Protein AF-A0A183AIK8-F1 (afdb_monomer_lite)

Structure (mmCIF, N/CA/C/O backbone):
data_AF-A0A183AIK8-F1
#
_entry.id   AF-A0A183AIK8-F1
#
loop_
_atom_site.group_PDB
_atom_site.id
_atom_site.type_symbol
_atom_site.label_atom_id
_atom_site.label_alt_id
_atom_site.label_comp_id
_atom_site.label_asym_id
_atom_site.label_entity_id
_atom_site.label_seq_id
_atom_site.pdbx_PDB_ins_code
_atom_site.Cartn_x
_atom_site.Cartn_y
_atom_site.Cartn_z
_atom_site.occupancy
_atom_site.B_iso_or_equiv
_atom_site.auth_seq_id
_atom_site.auth_comp_id
_atom_site.auth_asym_id
_atom_site.auth_atom_id
_atom_site.pdbx_PDB_model_num
ATOM 1 N N . MET A 1 1 ? 23.737 12.945 -75.887 1.00 37.69 1 MET A N 1
ATOM 2 C CA . MET A 1 1 ? 24.538 12.916 -77.131 1.00 37.69 1 MET A CA 1
ATOM 3 C C . MET A 1 1 ? 25.187 11.544 -77.276 1.00 37.69 1 MET A C 1
ATOM 5 O O . MET A 1 1 ? 26.367 11.381 -77.009 1.00 37.69 1 MET A O 1
ATOM 9 N N . TYR A 1 2 ? 24.390 10.547 -77.657 1.00 30.31 2 TYR A N 1
ATOM 10 C CA . TYR A 1 2 ? 24.887 9.368 -78.362 1.00 30.31 2 TYR A CA 1
ATOM 11 C C . TYR A 1 2 ? 24.824 9.758 -79.838 1.00 30.31 2 TYR A C 1
ATOM 13 O O . TYR A 1 2 ? 23.757 10.153 -80.309 1.00 30.31 2 TYR A O 1
ATOM 21 N N . ARG A 1 3 ? 25.968 9.816 -80.523 1.00 37.94 3 ARG A N 1
ATOM 22 C CA . ARG A 1 3 ? 26.003 10.207 -81.935 1.00 37.94 3 ARG A CA 1
ATOM 23 C C . ARG A 1 3 ? 25.510 9.010 -82.750 1.00 37.94 3 ARG A C 1
ATOM 25 O O . ARG A 1 3 ? 26.155 7.969 -82.754 1.00 37.94 3 ARG A O 1
ATOM 32 N N . SER A 1 4 ? 24.332 9.192 -83.342 1.00 42.19 4 SER A N 1
ATOM 33 C CA . SER A 1 4 ? 23.691 8.331 -84.335 1.00 42.19 4 SER A CA 1
ATOM 34 C C . SER A 1 4 ? 24.705 7.918 -85.402 1.00 42.19 4 SER A C 1
ATOM 36 O O . SER A 1 4 ? 25.290 8.791 -86.040 1.00 42.19 4 SER A O 1
ATOM 38 N N . GLY A 1 5 ? 24.948 6.616 -85.545 1.00 41.81 5 GLY A N 1
ATOM 39 C CA . GLY A 1 5 ? 25.709 6.063 -86.660 1.00 41.81 5 GLY A CA 1
ATOM 40 C C . GLY A 1 5 ? 24.784 5.954 -87.863 1.00 41.81 5 GLY A C 1
ATOM 41 O O . GLY A 1 5 ? 23.797 5.227 -87.803 1.00 41.81 5 GLY A O 1
ATOM 42 N N . GLU A 1 6 ? 25.066 6.731 -88.902 1.00 46.91 6 GLU A N 1
ATOM 43 C CA . GLU A 1 6 ? 24.439 6.584 -90.212 1.00 46.91 6 GLU A CA 1
ATOM 44 C C . GLU A 1 6 ? 24.787 5.215 -90.806 1.00 46.91 6 GLU A C 1
ATOM 46 O O . GLU A 1 6 ? 25.942 4.784 -90.790 1.00 46.91 6 GLU A O 1
ATOM 51 N N . GLU A 1 7 ? 23.758 4.544 -91.320 1.00 53.09 7 GLU A N 1
ATOM 52 C CA . GLU A 1 7 ? 23.855 3.370 -92.177 1.00 53.09 7 GLU A CA 1
ATOM 53 C C . GLU A 1 7 ? 24.651 3.713 -93.441 1.00 53.09 7 GLU A C 1
ATOM 55 O O . GLU A 1 7 ? 24.239 4.553 -94.241 1.00 53.09 7 GLU A O 1
ATOM 60 N N . ILE A 1 8 ? 25.763 3.015 -93.664 1.00 46.19 8 ILE A N 1
ATOM 61 C CA . ILE A 1 8 ? 26.367 2.893 -94.991 1.00 46.19 8 ILE A CA 1
ATOM 62 C C . ILE A 1 8 ? 26.521 1.400 -95.265 1.00 46.19 8 ILE A C 1
ATOM 64 O O . ILE A 1 8 ? 27.546 0.796 -94.970 1.00 46.19 8 ILE A O 1
ATOM 68 N N . ILE A 1 9 ? 25.461 0.798 -95.806 1.00 49.91 9 ILE A N 1
ATOM 69 C CA . ILE A 1 9 ? 25.536 -0.501 -96.475 1.00 49.91 9 ILE A CA 1
ATOM 70 C C . ILE A 1 9 ? 25.851 -0.194 -97.939 1.00 49.91 9 ILE A C 1
ATOM 72 O O . ILE A 1 9 ? 24.973 0.214 -98.701 1.00 49.91 9 ILE A O 1
ATOM 76 N N . LYS A 1 10 ? 27.118 -0.349 -98.320 1.00 46.44 10 LYS A N 1
ATOM 77 C CA . LYS A 1 10 ? 27.530 -0.470 -99.718 1.00 46.44 10 LYS A CA 1
ATOM 78 C C . LYS A 1 10 ? 28.300 -1.771 -99.871 1.00 46.44 10 LYS A C 1
ATOM 80 O O . LYS A 1 10 ? 29.264 -1.998 -99.156 1.00 46.44 10 LYS A O 1
ATOM 85 N N . ASP A 1 11 ? 27.810 -2.573 -100.806 1.00 49.34 11 ASP A N 1
ATOM 86 C CA . ASP A 1 11 ? 28.507 -3.659 -101.482 1.00 49.34 11 ASP A CA 1
ATOM 87 C C . ASP A 1 11 ? 29.058 -4.777 -100.592 1.00 49.34 11 ASP A C 1
ATOM 89 O O . ASP A 1 11 ? 30.226 -4.775 -100.247 1.00 49.34 11 ASP A O 1
ATOM 93 N N . GLY A 1 12 ? 28.212 -5.779 -100.313 1.00 49.94 12 GLY A N 1
ATOM 94 C CA . GLY A 1 12 ? 28.566 -7.212 -100.317 1.00 49.94 12 GLY A CA 1
ATOM 95 C C . GLY A 1 12 ? 29.615 -7.762 -99.341 1.00 49.94 12 GLY A C 1
ATOM 96 O O . GLY A 1 12 ? 29.668 -8.979 -99.179 1.00 49.94 12 GLY A O 1
ATOM 97 N N . ASP A 1 13 ? 30.383 -6.922 -98.663 1.00 41.88 13 ASP A N 1
ATOM 98 C CA . ASP A 1 13 ? 31.380 -7.292 -97.677 1.00 41.88 13 ASP A CA 1
ATOM 99 C C . ASP A 1 13 ? 30.855 -6.921 -96.294 1.00 41.88 13 ASP A C 1
ATOM 101 O O . ASP A 1 13 ? 30.530 -5.770 -95.995 1.00 41.88 13 ASP A O 1
ATOM 105 N N . TRP A 1 14 ? 30.766 -7.917 -95.415 1.00 47.19 14 TRP A N 1
ATOM 106 C CA . TRP A 1 14 ? 30.588 -7.674 -93.990 1.00 47.19 14 TRP A CA 1
ATOM 107 C C . TRP A 1 14 ? 31.899 -7.107 -93.443 1.00 47.19 14 TRP A C 1
ATOM 109 O O . TRP A 1 14 ? 32.654 -7.808 -92.767 1.00 47.19 14 TRP A O 1
ATOM 119 N N . GLU A 1 15 ? 32.193 -5.837 -93.723 1.00 48.34 15 GLU A N 1
ATOM 120 C CA . GLU A 1 15 ? 33.154 -5.114 -92.909 1.00 48.34 15 GLU A CA 1
ATOM 121 C C . GLU A 1 15 ? 32.528 -4.985 -91.525 1.00 48.34 15 GLU A C 1
ATOM 123 O O . GLU A 1 15 ? 31.671 -4.143 -91.255 1.00 48.34 15 GLU A O 1
ATOM 128 N N . PHE A 1 16 ? 32.937 -5.883 -90.629 1.00 48.34 16 PHE A N 1
ATOM 129 C CA . PHE A 1 16 ? 32.817 -5.663 -89.202 1.00 48.34 16 PHE A CA 1
ATOM 130 C C . PHE A 1 16 ? 33.524 -4.322 -88.977 1.00 48.34 16 PHE A C 1
ATOM 132 O O . PHE A 1 16 ? 34.751 -4.284 -88.884 1.00 48.34 16 PHE A O 1
ATOM 139 N N . THR A 1 17 ? 32.788 -3.203 -88.919 1.00 52.12 17 THR A N 1
ATOM 140 C CA . THR A 1 17 ? 33.285 -1.950 -88.339 1.00 52.12 17 THR A CA 1
ATOM 141 C C . THR A 1 17 ? 33.440 -2.211 -86.857 1.00 52.12 17 THR A C 1
ATOM 143 O O . THR A 1 17 ? 32.674 -1.787 -85.994 1.00 52.12 17 THR A O 1
ATOM 146 N N . SER A 1 18 ? 34.455 -3.009 -86.583 1.00 55.97 18 SER A N 1
ATOM 147 C CA . SER A 1 18 ? 34.984 -3.339 -85.304 1.00 55.97 18 SER A CA 1
ATOM 148 C C . SER A 1 18 ? 35.797 -2.117 -84.925 1.00 55.97 18 SER A C 1
ATOM 150 O O . SER A 1 18 ? 37.027 -2.112 -84.957 1.00 55.97 18 SER A O 1
ATOM 152 N N . ALA A 1 19 ? 35.104 -1.026 -84.603 1.00 60.91 19 ALA A N 1
ATOM 153 C CA . ALA A 1 19 ? 35.701 0.047 -83.833 1.00 60.91 19 ALA A CA 1
ATOM 154 C C . ALA A 1 19 ? 35.917 -0.501 -82.415 1.00 60.91 19 ALA A C 1
ATOM 156 O O . ALA A 1 19 ? 35.287 -0.074 -81.448 1.00 60.91 19 ALA A O 1
ATOM 157 N N . TYR A 1 20 ? 36.759 -1.535 -82.307 1.00 61.16 20 TYR A N 1
ATOM 158 C CA . TYR A 1 20 ? 37.280 -1.991 -81.045 1.00 61.16 20 TYR A CA 1
ATOM 159 C C . TYR A 1 20 ? 38.041 -0.795 -80.485 1.00 61.16 20 TYR A C 1
ATOM 161 O O . TYR A 1 20 ? 38.909 -0.249 -81.175 1.00 61.16 20 TYR A O 1
ATOM 169 N N . PRO A 1 21 ? 37.683 -0.332 -79.281 1.00 67.25 21 PRO A N 1
ATOM 170 C CA . PRO A 1 21 ? 38.366 0.793 -78.674 1.00 67.25 21 PRO A CA 1
ATOM 171 C C . PRO A 1 21 ? 39.862 0.487 -78.632 1.00 67.25 21 PRO A C 1
ATOM 173 O O . PRO A 1 21 ? 40.268 -0.620 -78.263 1.00 67.25 21 PRO A O 1
ATOM 176 N N . SER A 1 22 ? 40.672 1.467 -79.033 1.00 79.50 22 SER A N 1
ATOM 177 C CA . SER A 1 22 ? 42.126 1.349 -79.001 1.00 79.50 22 SER A CA 1
ATOM 178 C C . SER A 1 22 ? 42.571 0.908 -77.605 1.00 79.50 22 SER A C 1
ATOM 180 O O . SER A 1 22 ? 41.961 1.273 -76.593 1.00 79.50 22 SER A O 1
ATOM 182 N N . ALA A 1 23 ? 43.656 0.138 -77.521 1.00 81.50 23 ALA A N 1
ATOM 183 C CA . ALA A 1 23 ? 44.207 -0.315 -76.244 1.00 81.50 23 ALA A CA 1
ATOM 184 C C . ALA A 1 23 ? 44.453 0.854 -75.265 1.00 81.50 23 ALA A C 1
ATOM 186 O O . ALA A 1 23 ? 44.393 0.682 -74.045 1.00 81.50 23 ALA A O 1
ATOM 187 N N . GLU A 1 24 ? 44.686 2.060 -75.786 1.00 84.62 24 GLU A N 1
ATOM 188 C CA . GLU A 1 24 ? 44.820 3.288 -75.003 1.00 84.62 24 GLU A CA 1
ATOM 189 C C . GLU A 1 24 ? 43.501 3.775 -74.393 1.00 84.62 24 GLU A C 1
ATOM 191 O O . GLU A 1 24 ? 43.477 4.200 -73.235 1.00 84.62 24 GLU A O 1
ATOM 196 N N . ASP A 1 25 ? 42.394 3.675 -75.126 1.00 83.88 25 ASP A N 1
ATOM 197 C CA . ASP A 1 25 ? 41.070 4.076 -74.649 1.00 83.88 25 ASP A CA 1
ATOM 198 C C . ASP A 1 25 ? 40.562 3.112 -73.581 1.00 83.88 25 ASP A C 1
ATOM 200 O O . ASP A 1 25 ? 40.045 3.544 -72.548 1.00 83.88 25 ASP A O 1
ATOM 204 N N . LEU A 1 26 ? 40.818 1.813 -73.757 1.00 82.62 26 LEU A N 1
ATOM 205 C CA . LEU A 1 26 ? 40.557 0.797 -72.736 1.00 82.62 26 LEU A CA 1
ATOM 206 C C . LEU A 1 26 ? 41.382 1.039 -71.466 1.00 82.62 26 LEU A C 1
ATOM 208 O O . LEU A 1 26 ? 40.861 0.927 -70.351 1.00 82.62 26 LEU A O 1
ATOM 212 N N . LYS A 1 27 ? 42.650 1.448 -71.605 1.00 88.75 27 LYS A N 1
ATOM 213 C CA . LYS A 1 27 ? 43.482 1.846 -70.461 1.00 88.75 27 LYS A CA 1
ATOM 214 C C . LYS A 1 27 ? 42.905 3.068 -69.749 1.00 88.75 27 LYS A C 1
ATOM 216 O O . LYS A 1 27 ? 42.751 3.017 -68.529 1.00 88.75 27 LYS A O 1
ATOM 221 N N . LYS A 1 28 ? 42.517 4.123 -70.472 1.00 87.19 28 LYS A N 1
ATOM 222 C CA . LYS A 1 28 ? 41.894 5.328 -69.888 1.00 87.19 28 LYS A CA 1
ATOM 223 C C . LYS A 1 28 ? 40.585 5.005 -69.167 1.00 87.19 28 LYS A C 1
ATOM 225 O O . LYS A 1 28 ? 40.369 5.485 -68.055 1.00 87.19 28 LYS A O 1
ATOM 230 N N . LEU A 1 29 ? 39.744 4.153 -69.754 1.00 85.19 29 LEU A N 1
ATOM 231 C CA . LEU A 1 29 ? 38.508 3.681 -69.129 1.00 85.19 29 LEU A CA 1
ATOM 232 C C . LEU A 1 29 ? 38.786 2.885 -67.854 1.00 85.19 29 LEU A C 1
ATOM 234 O O . LEU A 1 29 ? 38.193 3.178 -66.819 1.00 85.19 29 LEU A O 1
ATOM 238 N N . SER A 1 30 ? 39.727 1.939 -67.885 1.00 85.75 30 SER A N 1
ATOM 239 C CA . SER A 1 30 ? 40.079 1.156 -66.694 1.00 85.75 30 SER A CA 1
ATOM 240 C C . SER A 1 30 ? 40.648 2.025 -65.565 1.00 85.75 30 SER A C 1
ATOM 242 O O . SER A 1 30 ? 40.332 1.799 -64.397 1.00 85.75 30 SER A O 1
ATOM 244 N N . LEU A 1 31 ? 41.430 3.059 -65.901 1.00 89.62 31 LEU A N 1
ATOM 245 C CA . LEU A 1 31 ? 41.942 4.040 -64.945 1.00 89.62 31 LEU A CA 1
ATOM 246 C C . LEU A 1 31 ? 40.817 4.889 -64.351 1.00 89.62 31 LEU A C 1
ATOM 248 O O . LEU A 1 31 ? 40.773 5.072 -63.137 1.00 89.62 31 LEU A O 1
ATOM 252 N N . LYS A 1 32 ? 39.876 5.352 -65.178 1.00 90.19 32 LYS A N 1
ATOM 253 C CA . LYS A 1 32 ? 38.727 6.140 -64.723 1.00 90.19 32 LYS A CA 1
ATOM 254 C C . LYS A 1 32 ? 37.811 5.329 -63.811 1.00 90.19 32 LYS A C 1
ATOM 256 O O . LYS A 1 32 ? 37.434 5.817 -62.754 1.00 90.19 32 LYS A O 1
ATOM 261 N N . VAL A 1 33 ? 37.522 4.077 -64.169 1.00 92.44 33 VAL A N 1
ATOM 262 C CA . VAL A 1 33 ? 36.747 3.149 -63.327 1.00 92.44 33 VAL A CA 1
ATOM 263 C C . VAL A 1 33 ? 37.467 2.879 -62.005 1.00 92.44 33 VAL A C 1
ATOM 265 O O . VAL A 1 33 ? 36.829 2.813 -60.958 1.00 92.44 33 VAL A O 1
ATOM 268 N N . ARG A 1 34 ? 38.800 2.747 -62.023 1.00 92.06 34 ARG A N 1
ATOM 269 C CA . ARG A 1 34 ? 39.598 2.566 -60.805 1.00 92.06 34 ARG A CA 1
ATOM 270 C C . ARG A 1 34 ? 39.528 3.795 -59.894 1.00 92.06 34 ARG A C 1
ATOM 272 O O . ARG A 1 34 ? 39.314 3.629 -58.699 1.00 92.06 34 ARG A O 1
ATOM 279 N N . ASP A 1 35 ? 39.671 4.999 -60.443 1.00 93.38 35 ASP A N 1
ATOM 280 C CA . ASP A 1 35 ? 39.578 6.256 -59.687 1.00 93.38 35 ASP A CA 1
ATOM 281 C C . ASP A 1 35 ? 38.180 6.459 -59.079 1.00 93.38 35 ASP A C 1
ATOM 283 O O . ASP A 1 35 ? 38.041 6.820 -57.911 1.00 93.38 35 ASP A O 1
ATOM 287 N N . GLU A 1 36 ? 37.133 6.139 -59.840 1.00 94.06 36 GLU A N 1
ATOM 288 C CA . GLU A 1 36 ? 35.739 6.235 -59.397 1.00 94.06 36 GLU A CA 1
ATOM 289 C C . GLU A 1 36 ? 35.438 5.225 -58.279 1.00 94.06 36 GLU A C 1
ATOM 291 O O . GLU A 1 36 ? 34.925 5.604 -57.225 1.00 94.06 36 GLU A O 1
ATOM 296 N N . LYS A 1 37 ? 35.913 3.977 -58.408 1.00 91.44 37 LYS A N 1
ATOM 297 C CA . LYS A 1 37 ? 35.850 2.985 -57.322 1.00 91.44 37 LYS A CA 1
ATOM 298 C C . LYS A 1 37 ? 36.577 3.445 -56.060 1.00 91.44 37 LYS A C 1
ATOM 300 O O . LYS A 1 37 ? 36.043 3.280 -54.966 1.00 91.44 37 LYS A O 1
ATOM 305 N N . VAL A 1 38 ? 37.769 4.032 -56.186 1.00 92.31 38 VAL A N 1
ATOM 306 C CA . VAL A 1 38 ? 38.533 4.539 -55.032 1.00 92.31 38 VAL A CA 1
ATOM 307 C C . VAL A 1 38 ? 37.800 5.702 -54.358 1.00 92.31 38 VAL A C 1
ATOM 309 O O . VAL A 1 38 ? 37.756 5.765 -53.129 1.00 92.31 38 VAL A O 1
ATOM 312 N N . LYS A 1 39 ? 37.172 6.597 -55.129 1.00 92.06 39 LYS A N 1
ATOM 313 C CA . LYS A 1 39 ? 36.335 7.680 -54.592 1.00 92.06 39 LYS A CA 1
ATOM 314 C C . LYS A 1 39 ? 35.136 7.136 -53.824 1.00 92.06 39 LYS A C 1
ATOM 316 O O . LYS A 1 39 ? 34.930 7.535 -52.681 1.00 92.06 39 LYS A O 1
ATOM 321 N N . VAL A 1 40 ? 34.402 6.185 -54.399 1.00 90.00 40 VAL A N 1
ATOM 322 C CA . VAL A 1 40 ? 33.250 5.551 -53.739 1.00 90.00 40 VAL A CA 1
ATOM 323 C C . VAL A 1 40 ? 33.677 4.831 -52.459 1.00 90.00 40 VAL A C 1
ATOM 325 O O . VAL A 1 40 ? 33.030 4.995 -51.430 1.00 90.00 40 VAL A O 1
ATOM 328 N N . GLN A 1 41 ? 34.799 4.107 -52.470 1.00 91.00 41 GLN A N 1
ATOM 329 C CA . GLN A 1 41 ? 35.328 3.448 -51.271 1.00 91.00 41 GLN A CA 1
ATOM 330 C C . GLN A 1 41 ? 35.720 4.444 -50.172 1.00 91.00 41 GLN A C 1
ATOM 332 O O . GLN A 1 41 ? 35.418 4.210 -49.004 1.00 91.00 41 GLN A O 1
ATOM 337 N N . ARG A 1 42 ? 36.347 5.574 -50.526 1.00 91.38 42 ARG A N 1
ATOM 338 C CA . ARG A 1 42 ? 36.682 6.636 -49.562 1.00 91.38 42 ARG A CA 1
ATOM 339 C C . ARG A 1 42 ? 35.431 7.283 -48.974 1.00 91.38 42 ARG A C 1
ATOM 341 O O . ARG A 1 42 ? 35.378 7.504 -47.770 1.00 91.38 42 ARG A O 1
ATOM 348 N N . LEU A 1 43 ? 34.416 7.544 -49.797 1.00 89.19 43 LEU A N 1
ATOM 349 C CA . LEU A 1 43 ? 33.137 8.085 -49.335 1.00 89.19 43 LEU A CA 1
ATOM 350 C C . LEU A 1 43 ? 32.405 7.093 -48.427 1.00 89.19 43 LEU A C 1
ATOM 352 O O . LEU A 1 43 ? 31.941 7.483 -47.360 1.00 89.19 43 LEU A O 1
ATOM 356 N N . ALA A 1 44 ? 32.364 5.812 -48.796 1.00 88.25 44 ALA A N 1
ATOM 357 C CA . ALA A 1 44 ? 31.793 4.762 -47.960 1.00 88.25 44 ALA A CA 1
ATOM 358 C C . ALA A 1 44 ? 32.527 4.657 -46.616 1.00 88.25 44 ALA A C 1
ATOM 360 O O . ALA A 1 44 ? 31.877 4.597 -45.578 1.00 88.25 44 ALA A O 1
ATOM 361 N N . ALA A 1 45 ? 33.862 4.722 -46.614 1.00 87.25 45 ALA A N 1
ATOM 362 C CA . ALA A 1 45 ? 34.650 4.729 -45.386 1.00 87.25 45 ALA A CA 1
ATOM 363 C C . ALA A 1 45 ? 34.326 5.945 -44.505 1.00 87.25 45 ALA A C 1
ATOM 365 O O . ALA A 1 45 ? 34.113 5.768 -43.314 1.00 87.25 45 ALA A O 1
ATOM 366 N N . ILE A 1 46 ? 34.210 7.151 -45.071 1.00 87.62 46 ILE A N 1
ATOM 367 C CA . ILE A 1 46 ? 33.843 8.368 -44.320 1.00 87.62 46 ILE A CA 1
ATOM 368 C C . ILE A 1 46 ? 32.421 8.268 -43.752 1.00 87.62 46 ILE A C 1
ATOM 370 O O . ILE A 1 46 ? 32.172 8.637 -42.605 1.00 87.62 46 ILE A O 1
ATOM 374 N N . VAL A 1 47 ? 31.465 7.757 -44.530 1.00 86.50 47 VAL A N 1
ATOM 375 C CA . VAL A 1 47 ? 30.087 7.563 -44.057 1.00 86.50 47 VAL A CA 1
ATOM 376 C C . VAL A 1 47 ? 30.052 6.526 -42.937 1.00 86.50 47 VAL A C 1
ATOM 378 O O . VAL A 1 47 ? 29.407 6.761 -41.919 1.00 86.50 47 VAL A O 1
ATOM 381 N N . VAL A 1 48 ? 30.784 5.419 -43.069 1.00 90.31 48 VAL A N 1
ATOM 382 C CA . VAL A 1 48 ? 30.894 4.394 -42.022 1.00 90.31 48 VAL A CA 1
ATOM 383 C C . VAL A 1 48 ? 31.561 4.964 -40.771 1.00 90.31 48 VAL A C 1
ATOM 385 O O . VAL A 1 48 ? 31.020 4.804 -39.682 1.00 90.31 48 VAL A O 1
ATOM 388 N N . THR A 1 49 ? 32.673 5.690 -40.895 1.00 85.69 49 THR A N 1
ATOM 389 C CA . THR A 1 49 ? 33.400 6.238 -39.738 1.00 85.69 49 THR A CA 1
ATOM 390 C C . THR A 1 49 ? 32.619 7.319 -39.003 1.00 85.69 49 THR A C 1
ATOM 392 O O . THR A 1 49 ? 32.869 7.532 -37.824 1.00 85.69 49 THR A O 1
ATOM 395 N N . THR A 1 50 ? 31.669 7.989 -39.659 1.00 84.88 50 THR A N 1
ATOM 396 C CA . THR A 1 50 ? 30.868 9.060 -39.045 1.00 84.88 50 THR A CA 1
ATOM 397 C C . THR A 1 50 ? 29.507 8.577 -38.545 1.00 84.88 50 THR A C 1
ATOM 399 O O . THR A 1 50 ? 29.101 8.927 -37.438 1.00 84.88 50 THR A O 1
ATOM 402 N N . LYS A 1 51 ? 28.791 7.745 -39.312 1.00 83.31 51 LYS A N 1
ATOM 403 C CA . LYS A 1 51 ? 27.452 7.251 -38.946 1.00 83.31 51 LYS A CA 1
ATOM 404 C C . LYS A 1 51 ? 27.495 6.122 -37.923 1.00 83.31 51 LYS A C 1
ATOM 406 O O . LYS A 1 51 ? 26.627 6.082 -37.055 1.00 83.31 51 LYS A O 1
ATOM 411 N N . LEU A 1 52 ? 28.484 5.229 -38.003 1.00 86.56 52 LEU A N 1
ATOM 412 C CA . LEU A 1 52 ? 28.595 4.088 -37.094 1.00 86.56 52 LEU A CA 1
ATOM 413 C C . LEU A 1 52 ? 28.792 4.511 -35.627 1.00 86.56 52 LEU A C 1
ATOM 415 O O . LEU A 1 52 ? 27.998 4.070 -34.796 1.00 86.56 52 LEU A O 1
ATOM 419 N N . PRO A 1 53 ? 29.754 5.386 -35.265 1.00 86.06 53 PRO A N 1
ATOM 420 C CA . PRO A 1 53 ? 29.900 5.804 -33.872 1.00 86.06 53 PRO A CA 1
ATOM 421 C C . PRO A 1 53 ? 28.711 6.635 -33.399 1.00 86.06 53 PRO A C 1
ATOM 423 O O . PRO A 1 53 ? 28.322 6.509 -32.247 1.00 86.06 53 PRO A O 1
ATOM 426 N N . LEU A 1 54 ? 28.090 7.432 -34.274 1.00 86.81 54 LEU A N 1
ATOM 427 C CA . LEU A 1 54 ? 26.904 8.207 -33.917 1.00 86.81 54 LEU A CA 1
ATOM 428 C C . LEU A 1 54 ? 25.712 7.298 -33.577 1.00 86.81 54 LEU A C 1
ATOM 430 O O . LEU A 1 54 ? 25.020 7.538 -32.591 1.00 86.81 54 LEU A O 1
ATOM 434 N N . ALA A 1 55 ? 25.494 6.236 -34.359 1.00 85.94 55 ALA A N 1
ATOM 435 C CA . ALA A 1 55 ? 24.443 5.256 -34.097 1.00 85.94 55 ALA A CA 1
ATOM 436 C C . ALA A 1 55 ? 24.712 4.465 -32.807 1.00 85.94 55 ALA A C 1
ATOM 438 O O . ALA A 1 55 ? 23.814 4.316 -31.982 1.00 85.94 55 ALA A O 1
ATOM 439 N N . LEU A 1 56 ? 25.956 4.020 -32.596 1.00 87.62 56 LEU A N 1
ATOM 440 C CA . LEU A 1 56 ? 26.361 3.332 -31.365 1.00 87.62 56 LEU A CA 1
ATOM 441 C C . LEU A 1 56 ? 26.243 4.240 -30.135 1.00 87.62 56 LEU A C 1
ATOM 443 O O . LEU A 1 56 ? 25.809 3.792 -29.075 1.00 87.62 56 LEU A O 1
ATOM 447 N N . PHE A 1 57 ? 26.582 5.520 -30.279 1.00 87.81 57 PHE A N 1
ATOM 448 C CA . PHE A 1 57 ? 26.451 6.515 -29.223 1.00 87.81 57 PHE A CA 1
ATOM 449 C C . PHE A 1 57 ? 24.987 6.769 -28.864 1.00 87.81 57 PHE A C 1
ATOM 451 O O . PHE A 1 57 ? 24.644 6.759 -27.685 1.00 87.81 57 PHE A O 1
ATOM 458 N N . HIS A 1 58 ? 24.108 6.924 -29.861 1.00 87.50 58 HIS A N 1
ATOM 459 C CA . HIS A 1 58 ? 22.676 7.095 -29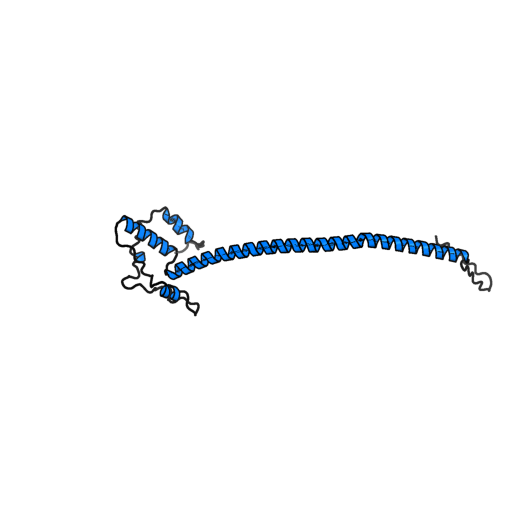.615 1.00 87.50 58 HIS A CA 1
ATOM 460 C C . HIS A 1 58 ? 22.078 5.864 -28.930 1.00 87.50 58 HIS A C 1
ATOM 462 O O . HIS A 1 58 ? 21.398 6.005 -27.921 1.00 87.50 58 HIS A O 1
ATOM 468 N N . HIS A 1 59 ? 22.409 4.666 -29.421 1.00 86.62 59 HIS A N 1
ATOM 469 C CA . HIS A 1 59 ? 22.010 3.405 -28.803 1.00 86.62 59 HIS A CA 1
ATOM 470 C C . HIS A 1 59 ? 22.448 3.369 -27.331 1.00 86.62 59 HIS A C 1
ATOM 472 O O . HIS A 1 59 ? 21.608 3.215 -26.453 1.00 86.62 59 HIS A O 1
ATOM 478 N N . SER A 1 60 ? 23.729 3.629 -27.045 1.00 89.81 60 SER A N 1
ATOM 479 C CA . SER A 1 60 ? 24.275 3.670 -25.679 1.00 89.81 60 SER A CA 1
ATOM 480 C C . SER A 1 60 ? 23.548 4.673 -24.767 1.00 89.81 60 SER A C 1
ATOM 482 O O . SER A 1 60 ? 23.159 4.326 -23.651 1.00 89.81 60 SER A O 1
ATOM 484 N N . ILE A 1 61 ? 23.278 5.889 -25.257 1.00 89.44 61 ILE A N 1
ATOM 485 C CA . ILE A 1 61 ? 22.511 6.903 -24.516 1.00 89.44 61 ILE A CA 1
ATOM 486 C C . ILE A 1 61 ? 21.076 6.438 -24.239 1.00 89.44 61 ILE A C 1
ATOM 488 O O . ILE A 1 61 ? 20.566 6.667 -23.140 1.00 89.44 61 ILE A O 1
ATOM 492 N N . SER A 1 62 ? 20.418 5.778 -25.193 1.00 89.38 62 SER A N 1
ATOM 493 C CA . SER A 1 62 ? 19.058 5.262 -25.006 1.00 89.38 62 SER A CA 1
ATOM 494 C C . SER A 1 62 ? 18.989 4.200 -23.904 1.00 89.38 62 SER A C 1
ATOM 496 O O . SER A 1 62 ? 18.089 4.265 -23.068 1.00 89.38 62 SER A O 1
ATOM 498 N N . TYR A 1 63 ? 19.948 3.268 -23.823 1.00 90.75 63 TYR A N 1
ATOM 499 C CA . TYR A 1 63 ? 19.989 2.305 -22.708 1.00 90.75 63 TYR A CA 1
ATOM 500 C C . TYR A 1 63 ? 20.269 2.985 -21.377 1.00 90.75 63 TYR A C 1
ATOM 502 O O . TYR A 1 63 ? 19.618 2.675 -20.381 1.00 90.75 63 TYR A O 1
ATOM 510 N N . PHE A 1 64 ? 21.216 3.922 -21.355 1.00 92.69 64 PHE A N 1
ATOM 511 C CA . PHE A 1 64 ? 21.564 4.650 -20.141 1.00 92.69 64 PHE A CA 1
ATOM 512 C C . PHE A 1 64 ? 20.365 5.425 -19.577 1.00 92.69 64 PHE A C 1
ATOM 514 O O . PHE A 1 64 ? 20.023 5.276 -18.407 1.00 92.69 64 PHE A O 1
ATOM 521 N N . THR A 1 65 ? 19.681 6.200 -20.421 1.00 92.50 65 THR A N 1
ATOM 522 C CA . THR A 1 65 ? 18.488 6.965 -20.024 1.00 92.50 65 THR A CA 1
ATOM 523 C C . THR A 1 65 ? 17.344 6.060 -19.575 1.00 92.50 65 THR A C 1
ATOM 525 O O . THR A 1 65 ? 16.753 6.328 -18.533 1.00 92.50 65 THR A O 1
ATOM 528 N N . SER A 1 66 ? 17.087 4.960 -20.288 1.00 92.31 66 SER A N 1
ATOM 529 C CA . SER A 1 66 ? 16.063 3.979 -19.895 1.00 92.31 66 SER A CA 1
ATOM 530 C C . SER A 1 66 ? 16.376 3.358 -18.531 1.00 92.31 66 SER A C 1
ATOM 532 O O . SER A 1 66 ? 15.519 3.331 -17.658 1.00 92.31 66 SER A O 1
ATOM 534 N N . THR A 1 67 ? 17.635 2.974 -18.297 1.00 94.38 67 THR A N 1
ATOM 535 C CA . THR A 1 67 ? 18.076 2.378 -17.023 1.00 94.38 67 THR A CA 1
ATOM 536 C C . THR A 1 67 ? 17.915 3.354 -15.857 1.00 94.38 67 THR A C 1
ATOM 538 O O . THR A 1 67 ? 17.512 2.960 -14.765 1.00 94.38 67 THR A O 1
ATOM 541 N N . LEU A 1 68 ? 18.212 4.640 -16.074 1.00 95.81 68 LEU A N 1
ATOM 542 C CA . LEU A 1 68 ? 17.990 5.673 -15.063 1.00 95.81 68 LEU A CA 1
ATOM 543 C C . LEU A 1 68 ? 16.502 5.867 -14.771 1.00 95.81 68 LEU A C 1
ATOM 545 O O . LEU A 1 68 ? 16.128 5.944 -13.604 1.00 95.81 68 LEU A O 1
ATOM 549 N N . ILE A 1 69 ? 15.657 5.929 -15.803 1.00 95.94 69 ILE A N 1
ATOM 550 C CA . ILE A 1 69 ? 14.204 6.058 -15.633 1.00 95.94 69 ILE A CA 1
ATOM 551 C C . ILE A 1 69 ? 13.661 4.866 -14.844 1.00 95.94 69 ILE A C 1
ATOM 553 O O . ILE A 1 69 ? 12.950 5.079 -13.865 1.00 95.94 69 ILE A O 1
ATOM 557 N N . ASP A 1 70 ? 14.049 3.643 -15.205 1.00 95.69 70 ASP A N 1
ATOM 558 C CA . ASP A 1 70 ? 13.633 2.425 -14.507 1.00 95.69 70 ASP A CA 1
ATOM 559 C C . ASP A 1 70 ? 14.090 2.429 -13.043 1.00 95.69 70 ASP A C 1
ATOM 561 O O . ASP A 1 70 ? 13.316 2.078 -12.153 1.00 95.69 70 ASP A O 1
ATOM 565 N N . LEU A 1 71 ? 15.315 2.894 -12.767 1.00 96.88 71 LEU A N 1
ATOM 566 C CA . LEU A 1 71 ? 15.823 3.049 -11.403 1.00 96.88 71 LEU A CA 1
ATOM 567 C C . LEU A 1 71 ? 14.975 4.044 -10.597 1.00 96.88 71 LEU A C 1
ATOM 569 O O . LEU A 1 71 ? 14.568 3.735 -9.476 1.00 96.88 71 LEU A O 1
ATOM 573 N N . PHE A 1 72 ? 14.677 5.219 -11.158 1.00 97.25 72 PHE A N 1
ATOM 574 C CA . PHE A 1 72 ? 13.830 6.212 -10.494 1.00 97.25 72 PHE A CA 1
ATOM 575 C C . PHE A 1 72 ? 12.416 5.680 -10.256 1.00 97.25 72 PHE A C 1
ATOM 577 O O . PHE A 1 72 ? 11.873 5.851 -9.163 1.00 97.25 72 PHE A O 1
ATOM 584 N N . LEU A 1 73 ? 11.834 5.000 -11.246 1.00 96.75 73 LEU A N 1
ATOM 585 C CA . LEU A 1 73 ? 10.502 4.416 -11.140 1.00 96.75 73 LEU A CA 1
ATOM 586 C C . LEU A 1 73 ? 10.463 3.316 -10.076 1.00 96.75 73 LEU A C 1
ATOM 588 O O . LEU A 1 73 ? 9.523 3.268 -9.286 1.00 96.75 73 LEU A O 1
ATOM 592 N N . ALA A 1 74 ? 11.502 2.482 -9.999 1.00 97.25 74 ALA A N 1
ATOM 593 C CA . ALA A 1 74 ? 11.631 1.440 -8.987 1.00 97.25 74 ALA A CA 1
ATOM 594 C C . ALA A 1 74 ? 11.771 2.025 -7.575 1.00 97.25 74 ALA A C 1
ATOM 596 O O . ALA A 1 74 ? 11.091 1.573 -6.655 1.00 97.25 74 ALA A O 1
ATOM 597 N N . MET A 1 75 ? 12.595 3.063 -7.392 1.00 97.75 75 MET A N 1
ATOM 598 C CA . MET A 1 75 ? 12.719 3.754 -6.103 1.00 97.75 75 MET A CA 1
ATOM 599 C C . MET A 1 75 ? 11.403 4.420 -5.686 1.00 97.75 75 MET A C 1
ATOM 601 O O . MET A 1 75 ? 11.015 4.346 -4.520 1.00 97.75 75 MET A O 1
ATOM 605 N N . PHE A 1 76 ? 10.692 5.030 -6.636 1.00 97.00 76 PHE A N 1
ATOM 606 C CA . PHE A 1 76 ? 9.389 5.639 -6.388 1.00 97.00 76 PHE A CA 1
ATOM 607 C C . PHE A 1 76 ? 8.329 4.592 -6.023 1.00 97.00 76 PHE A C 1
ATOM 609 O O . PHE A 1 76 ? 7.621 4.750 -5.028 1.00 97.00 76 PHE A O 1
ATOM 616 N N . ALA A 1 77 ? 8.261 3.490 -6.773 1.00 97.75 77 ALA A N 1
ATOM 617 C CA . ALA A 1 77 ? 7.357 2.380 -6.498 1.00 97.75 77 ALA A CA 1
ATOM 618 C C . ALA A 1 77 ? 7.640 1.742 -5.130 1.00 97.75 77 ALA A C 1
ATOM 620 O O . ALA A 1 77 ? 6.704 1.460 -4.386 1.00 97.75 77 ALA A O 1
ATOM 621 N N . LEU A 1 78 ? 8.915 1.576 -4.760 1.00 97.38 78 LEU A N 1
ATOM 622 C CA . LEU A 1 78 ? 9.309 1.088 -3.439 1.00 97.38 78 LEU A CA 1
ATOM 623 C C . LEU A 1 78 ? 8.867 2.053 -2.331 1.00 97.38 78 LEU A C 1
ATOM 625 O O . LEU A 1 78 ? 8.319 1.618 -1.320 1.00 97.38 78 LEU A O 1
ATOM 629 N N . GLY A 1 79 ? 9.051 3.360 -2.538 1.00 97.56 79 GLY A N 1
ATOM 630 C CA . GLY A 1 79 ? 8.580 4.389 -1.611 1.00 97.56 79 GLY A CA 1
ATOM 631 C C . GLY A 1 79 ? 7.065 4.331 -1.397 1.00 97.56 79 GLY A C 1
ATOM 632 O O . GLY A 1 79 ? 6.602 4.308 -0.255 1.00 97.56 79 GLY A O 1
ATOM 633 N N . LEU A 1 80 ? 6.289 4.228 -2.482 1.00 97.06 80 LEU A N 1
ATOM 634 C CA . LEU A 1 80 ? 4.835 4.071 -2.407 1.00 97.06 80 LEU A CA 1
ATOM 635 C C . LEU A 1 80 ? 4.429 2.760 -1.730 1.00 97.06 80 LEU A C 1
ATOM 637 O O . LEU A 1 80 ? 3.533 2.768 -0.891 1.00 97.06 80 LEU A O 1
ATOM 641 N N . ALA A 1 81 ? 5.097 1.648 -2.043 1.00 97.94 81 ALA A N 1
ATOM 642 C CA . ALA A 1 81 ? 4.804 0.353 -1.438 1.00 97.94 81 ALA A CA 1
ATOM 643 C C . ALA A 1 81 ? 5.001 0.385 0.083 1.00 97.94 81 ALA A C 1
ATOM 645 O O . ALA A 1 81 ? 4.137 -0.084 0.829 1.00 97.94 81 ALA A O 1
ATOM 646 N N . ILE A 1 82 ? 6.093 0.992 0.556 1.00 97.62 82 ILE A N 1
ATOM 647 C CA . ILE A 1 82 ? 6.358 1.162 1.989 1.00 97.62 82 ILE A CA 1
ATOM 648 C C . ILE A 1 82 ? 5.293 2.066 2.620 1.00 97.62 82 ILE A C 1
ATOM 650 O O . ILE A 1 82 ? 4.709 1.698 3.640 1.00 97.62 82 ILE A O 1
ATOM 654 N N . GLY A 1 83 ? 4.987 3.208 1.997 1.00 97.44 83 GLY A N 1
ATOM 655 C CA . GLY A 1 83 ? 3.975 4.142 2.496 1.00 97.44 83 GLY A CA 1
ATOM 656 C C . GLY A 1 83 ? 2.591 3.501 2.635 1.00 97.44 83 GLY A C 1
ATOM 657 O O . GLY A 1 83 ? 1.962 3.601 3.690 1.00 97.44 83 GLY A O 1
ATOM 658 N N . VAL A 1 84 ? 2.145 2.777 1.606 1.00 97.81 84 VAL A N 1
ATOM 659 C CA . VAL A 1 84 ? 0.860 2.063 1.611 1.00 97.81 84 VAL A CA 1
ATOM 660 C C . VAL A 1 84 ? 0.855 0.947 2.653 1.00 97.81 84 VAL A C 1
ATOM 662 O O . VAL A 1 84 ? -0.117 0.821 3.393 1.00 97.81 84 VAL A O 1
ATOM 665 N N . THR A 1 85 ? 1.937 0.173 2.770 1.00 97.50 85 THR A N 1
ATOM 666 C CA . THR A 1 85 ? 2.025 -0.920 3.753 1.00 97.50 85 THR A CA 1
ATOM 667 C C . THR A 1 85 ? 1.916 -0.396 5.184 1.00 97.50 85 THR A C 1
ATOM 669 O O . THR A 1 85 ? 1.208 -0.986 5.997 1.00 97.50 85 THR A O 1
ATOM 672 N N . ILE A 1 86 ? 2.556 0.737 5.494 1.00 97.19 86 ILE A N 1
ATOM 673 C CA . ILE A 1 86 ? 2.449 1.372 6.815 1.00 97.19 86 ILE A CA 1
ATOM 674 C C . ILE A 1 86 ? 1.025 1.888 7.052 1.00 97.19 86 ILE A C 1
ATOM 676 O O . ILE A 1 86 ? 0.446 1.608 8.100 1.00 97.19 86 ILE A O 1
ATOM 680 N N . ALA A 1 87 ? 0.436 2.600 6.08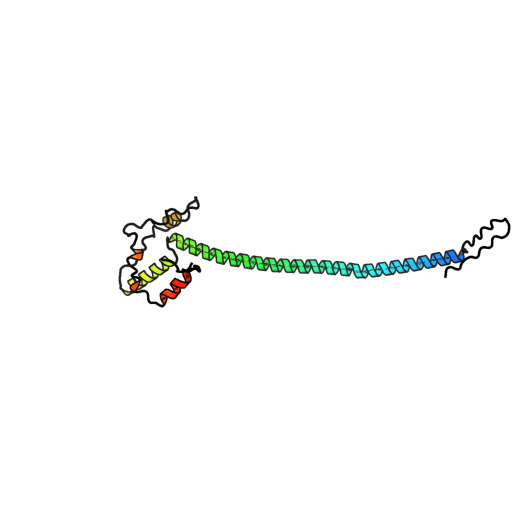7 1.00 95.81 87 ALA A N 1
ATOM 681 C CA . ALA A 1 87 ? -0.911 3.154 6.223 1.00 95.81 87 ALA A CA 1
ATOM 682 C C . ALA A 1 87 ? -1.970 2.057 6.432 1.00 95.81 87 ALA A C 1
ATOM 684 O O . ALA A 1 87 ? -2.754 2.113 7.382 1.00 95.81 87 ALA A O 1
ATOM 685 N N . VAL A 1 88 ? -1.954 1.024 5.585 1.00 96.62 88 VAL A N 1
ATOM 686 C CA . VAL A 1 88 ? -2.852 -0.133 5.696 1.00 96.62 88 VAL A CA 1
ATOM 687 C C . VAL A 1 88 ? -2.564 -0.923 6.972 1.00 96.62 88 VAL A C 1
ATOM 689 O O . VAL A 1 88 ? -3.502 -1.345 7.642 1.00 96.62 88 VAL A O 1
ATOM 692 N N . GLY A 1 89 ? -1.296 -1.079 7.359 1.00 96.19 89 GLY A N 1
ATOM 693 C CA . GLY A 1 89 ? -0.905 -1.763 8.591 1.00 96.19 89 GLY A CA 1
ATOM 694 C C . GLY A 1 89 ? -1.454 -1.084 9.846 1.00 96.19 89 GLY A C 1
ATOM 695 O O . GLY A 1 89 ? -2.023 -1.751 10.707 1.00 96.19 89 GLY A O 1
ATOM 696 N N . ILE A 1 90 ? -1.357 0.245 9.932 1.00 94.31 90 ILE A N 1
ATOM 697 C CA . ILE A 1 90 ? -1.923 1.021 11.044 1.00 94.31 90 ILE A CA 1
ATOM 698 C C . ILE A 1 90 ? -3.448 0.866 11.089 1.00 94.31 90 ILE A C 1
ATOM 700 O O . ILE A 1 90 ? -4.007 0.602 12.154 1.00 94.31 90 ILE A O 1
ATOM 704 N N . LEU A 1 91 ? -4.124 0.974 9.940 1.00 91.62 91 LEU A N 1
ATOM 705 C CA . LEU A 1 91 ? -5.574 0.769 9.852 1.00 91.62 91 LEU A CA 1
ATOM 706 C C . LEU A 1 91 ? -5.979 -0.644 10.287 1.00 91.62 91 LEU A C 1
ATOM 708 O O . LEU A 1 91 ? -6.926 -0.797 11.058 1.00 91.62 91 LEU A O 1
ATOM 712 N N . ALA A 1 92 ? -5.237 -1.664 9.857 1.00 89.31 92 ALA A N 1
ATOM 713 C CA . ALA A 1 92 ? -5.474 -3.047 10.252 1.00 89.31 92 ALA A CA 1
ATOM 714 C C . ALA A 1 92 ? -5.302 -3.236 11.767 1.00 89.31 92 ALA A C 1
ATOM 716 O O . ALA A 1 92 ? -6.145 -3.864 12.403 1.00 89.31 92 ALA A O 1
ATOM 717 N N . ILE A 1 93 ? -4.268 -2.643 12.376 1.00 88.69 93 ILE A N 1
ATOM 718 C CA . ILE A 1 93 ? -4.070 -2.688 13.833 1.00 88.69 93 ILE A CA 1
ATOM 719 C C . ILE A 1 93 ? -5.244 -2.025 14.559 1.00 88.69 93 ILE A C 1
ATOM 721 O O . ILE A 1 93 ? -5.759 -2.602 15.516 1.00 88.69 93 ILE A O 1
ATOM 725 N N . TYR A 1 94 ? -5.712 -0.857 14.108 1.00 87.00 94 TYR A N 1
ATOM 726 C CA . TYR A 1 94 ? -6.871 -0.202 14.721 1.00 87.00 94 TYR A CA 1
ATOM 727 C C . TYR A 1 94 ? -8.137 -1.058 14.638 1.00 87.00 94 TYR A C 1
ATOM 729 O O . TYR A 1 94 ? -8.854 -1.173 15.631 1.00 87.00 94 TYR A O 1
ATOM 737 N N . GLN A 1 95 ? -8.383 -1.708 13.499 1.00 85.81 95 GLN A N 1
ATOM 738 C CA . GLN A 1 95 ? -9.522 -2.613 13.334 1.00 85.81 95 GLN A CA 1
ATOM 739 C C . GLN A 1 95 ? -9.400 -3.852 14.232 1.00 85.81 95 GLN A C 1
ATOM 741 O O . GLN A 1 95 ? -10.368 -4.227 14.887 1.00 85.81 95 GLN A O 1
ATOM 746 N N . LEU A 1 96 ? -8.212 -4.450 14.347 1.00 84.06 96 LEU A N 1
ATOM 747 C CA . LEU A 1 96 ? -7.979 -5.600 15.229 1.00 84.06 96 LEU A CA 1
ATOM 748 C C . LEU A 1 96 ? -8.123 -5.238 16.713 1.00 84.06 96 LEU A C 1
ATOM 750 O O . LEU A 1 96 ? -8.681 -6.013 17.490 1.00 84.06 96 LEU A O 1
ATOM 754 N N . LEU A 1 97 ? -7.658 -4.054 17.119 1.00 83.94 97 LEU A N 1
ATOM 755 C CA . LEU A 1 97 ? -7.850 -3.551 18.480 1.00 83.94 97 LEU A CA 1
ATOM 756 C C . LEU A 1 97 ? -9.327 -3.260 18.779 1.00 83.94 97 LEU A C 1
ATOM 758 O O . LEU A 1 97 ? -9.773 -3.528 19.896 1.00 83.94 97 LEU A O 1
ATOM 762 N N . ALA A 1 98 ? -10.073 -2.743 17.800 1.00 80.19 98 ALA A N 1
ATOM 763 C CA . ALA A 1 98 ? -11.516 -2.535 17.901 1.00 80.19 98 ALA A CA 1
ATOM 764 C C . ALA A 1 98 ? -12.265 -3.872 18.060 1.00 80.19 98 ALA A C 1
ATOM 766 O O . ALA A 1 98 ? -13.050 -4.025 18.996 1.00 80.19 98 ALA A O 1
ATOM 767 N N . ILE A 1 99 ? -11.922 -4.881 17.246 1.00 83.31 99 ILE A N 1
ATOM 768 C CA . ILE A 1 99 ? -12.450 -6.253 17.358 1.00 83.31 99 ILE A CA 1
ATOM 769 C C . ILE A 1 99 ? -12.142 -6.847 18.737 1.00 83.31 99 ILE A C 1
ATOM 771 O O . ILE A 1 99 ? -13.018 -7.415 19.377 1.00 83.31 99 ILE A O 1
ATOM 775 N N . GLY A 1 100 ? -10.919 -6.677 19.249 1.00 78.31 100 GLY A N 1
ATOM 776 C CA . GLY A 1 100 ? -10.540 -7.196 20.566 1.00 78.31 100 GLY A CA 1
ATOM 777 C C . GLY A 1 100 ? -11.331 -6.592 21.733 1.00 78.31 100 GLY A C 1
ATOM 778 O O . GLY A 1 100 ? -11.463 -7.233 22.774 1.00 78.31 100 GLY A O 1
ATOM 779 N N . LYS A 1 101 ? -11.873 -5.382 21.572 1.00 76.69 101 LYS A N 1
ATOM 780 C CA . LYS A 1 101 ? -12.761 -4.731 22.549 1.00 76.69 101 LYS A CA 1
ATOM 781 C C . LYS A 1 101 ? -14.248 -4.992 22.280 1.00 76.69 101 LYS A C 1
ATOM 783 O O . LYS A 1 101 ? -15.068 -4.542 23.070 1.00 76.69 101 LYS A O 1
ATOM 788 N N . ASN A 1 102 ? -14.570 -5.679 21.181 1.00 81.38 102 ASN A N 1
ATOM 789 C CA . ASN A 1 102 ? -15.921 -5.818 20.639 1.00 81.38 102 ASN A CA 1
ATOM 790 C C . ASN A 1 102 ? -16.658 -4.474 20.542 1.00 81.38 102 ASN A C 1
ATOM 792 O O . ASN A 1 102 ? -17.827 -4.379 20.887 1.00 81.38 102 ASN A O 1
ATOM 796 N N . GLN A 1 103 ? -15.931 -3.419 20.163 1.00 80.38 103 GLN A N 1
ATOM 797 C CA . GLN A 1 103 ? -16.440 -2.051 20.105 1.00 80.38 103 GLN A CA 1
ATOM 798 C C . GLN A 1 103 ? -16.228 -1.478 18.714 1.00 80.38 103 GLN A C 1
ATOM 800 O O . GLN A 1 103 ? -15.109 -1.452 18.198 1.00 80.38 103 GLN A O 1
ATOM 805 N N . THR A 1 104 ? -17.292 -0.944 18.132 1.00 79.19 104 THR A N 1
ATOM 806 C CA . THR A 1 104 ? -17.220 -0.089 16.949 1.00 79.19 104 THR A CA 1
ATOM 807 C C . THR A 1 104 ? -16.733 1.314 17.328 1.00 79.19 104 THR A C 1
ATOM 809 O O . THR A 1 104 ? -16.779 1.731 18.489 1.00 79.19 104 THR A O 1
ATOM 812 N N . GLY A 1 105 ? -16.272 2.088 16.338 1.00 72.56 105 GLY A N 1
ATOM 813 C CA . GLY A 1 105 ? -15.819 3.466 16.571 1.00 72.56 105 GLY A CA 1
ATOM 814 C C . GLY A 1 105 ? -16.893 4.338 17.235 1.00 72.56 105 GLY A C 1
ATOM 815 O O . GLY A 1 105 ? -16.596 5.072 18.176 1.00 72.56 105 GLY A O 1
ATOM 816 N N . ILE A 1 106 ? -18.152 4.181 16.814 1.00 76.38 106 ILE A N 1
ATOM 817 C CA . ILE A 1 106 ? -19.297 4.911 17.373 1.00 76.38 106 ILE A CA 1
ATOM 818 C C . ILE A 1 106 ? -19.510 4.530 18.843 1.00 76.38 106 ILE A C 1
ATOM 820 O O . ILE A 1 106 ? -19.637 5.404 19.697 1.00 76.38 106 ILE A O 1
ATOM 824 N N . GLU A 1 107 ? -19.480 3.237 19.167 1.00 74.75 107 GLU A N 1
ATOM 825 C CA . GLU A 1 107 ? -19.660 2.767 20.545 1.00 74.75 107 GLU A CA 1
ATOM 826 C C . GLU A 1 107 ? -18.534 3.224 21.469 1.00 74.75 107 GLU A C 1
ATOM 828 O O . GLU A 1 107 ? -18.798 3.609 22.606 1.00 74.75 107 GLU A O 1
ATOM 833 N N . SER A 1 108 ? -17.290 3.249 20.981 1.00 77.44 108 SER A N 1
ATOM 834 C CA . SER A 1 108 ? -16.153 3.743 21.763 1.00 77.44 108 SER A CA 1
ATOM 835 C C . SER A 1 108 ? -16.293 5.227 22.128 1.00 77.44 108 SER A C 1
ATOM 837 O O . SER A 1 108 ? -15.950 5.623 23.243 1.00 77.44 108 SER A O 1
ATOM 839 N N . TRP A 1 109 ? -16.866 6.039 21.232 1.00 79.44 109 TRP A N 1
ATOM 840 C CA . TRP A 1 109 ? -17.162 7.446 21.498 1.00 79.44 109 TRP A CA 1
ATOM 841 C C . TRP A 1 109 ? -18.306 7.607 22.507 1.00 79.44 109 TRP A C 1
ATOM 843 O O . TRP A 1 109 ? -18.188 8.400 23.442 1.00 79.44 109 TRP A O 1
ATOM 853 N N . ILE A 1 110 ? -19.374 6.806 22.387 1.00 78.25 110 ILE A N 1
ATOM 854 C CA . ILE A 1 110 ? -20.488 6.799 23.352 1.00 78.25 110 ILE A CA 1
ATOM 855 C C . ILE A 1 110 ? -19.987 6.412 24.749 1.00 78.25 110 ILE A C 1
ATOM 857 O O . ILE A 1 110 ? -20.328 7.073 25.728 1.00 78.25 110 ILE A O 1
ATOM 861 N N . VAL A 1 111 ? -19.143 5.380 24.847 1.00 80.44 111 VAL A N 1
ATOM 862 C CA . VAL A 1 111 ? -18.514 4.942 26.104 1.00 80.44 111 VAL A CA 1
ATOM 863 C C . VAL A 1 111 ? -17.669 6.060 26.706 1.00 80.44 111 VAL A C 1
ATOM 865 O O . VAL A 1 111 ? -17.840 6.370 27.881 1.00 80.44 111 VAL A O 1
ATOM 868 N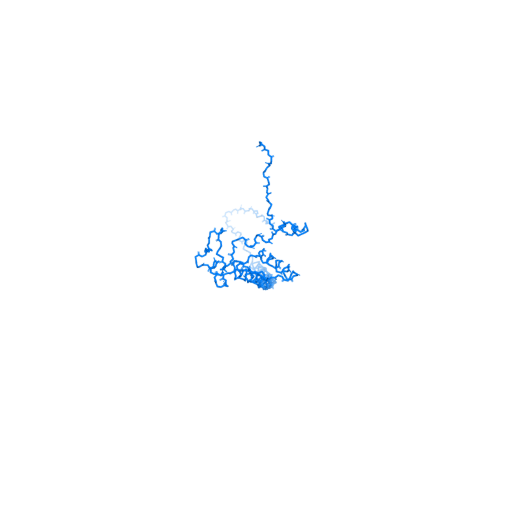 N . ALA A 1 112 ? -16.795 6.690 25.915 1.00 80.62 112 ALA A N 1
ATOM 869 C CA . ALA A 1 112 ? -15.937 7.777 26.387 1.00 80.62 112 ALA A CA 1
ATOM 870 C C . ALA A 1 112 ? -16.757 8.965 26.911 1.00 80.62 112 ALA A C 1
ATOM 872 O O . ALA A 1 112 ? -16.452 9.522 27.965 1.00 80.62 112 ALA A O 1
ATOM 873 N N . LYS A 1 113 ? -17.845 9.312 26.216 1.00 76.75 113 LYS A N 1
ATOM 874 C CA . LYS A 1 113 ? -18.764 10.367 26.647 1.00 76.75 113 LYS A CA 1
ATOM 875 C C . LYS A 1 113 ? -19.503 9.987 27.931 1.00 76.75 113 LYS A C 1
ATOM 877 O O . LYS A 1 113 ? -19.570 10.786 28.861 1.00 76.75 113 LYS A O 1
ATOM 882 N N . ALA A 1 114 ? -20.005 8.757 28.014 1.00 77.56 114 ALA A N 1
ATOM 883 C CA . ALA A 1 114 ? -20.699 8.251 29.192 1.00 77.56 114 ALA A CA 1
ATOM 884 C C . ALA A 1 114 ? -19.783 8.146 30.422 1.00 77.56 114 ALA A C 1
ATOM 886 O O . ALA A 1 114 ? -20.260 8.293 31.546 1.00 77.56 114 ALA A O 1
ATOM 887 N N . ASP A 1 115 ? -18.492 7.880 30.229 1.00 80.88 115 ASP A N 1
ATOM 888 C CA . ASP A 1 115 ? -17.505 7.844 31.307 1.00 80.88 115 ASP A CA 1
ATOM 889 C C . ASP A 1 115 ? -17.132 9.259 31.772 1.00 80.88 115 ASP A C 1
ATOM 891 O O . ASP A 1 115 ? -17.105 9.522 32.973 1.00 80.88 115 ASP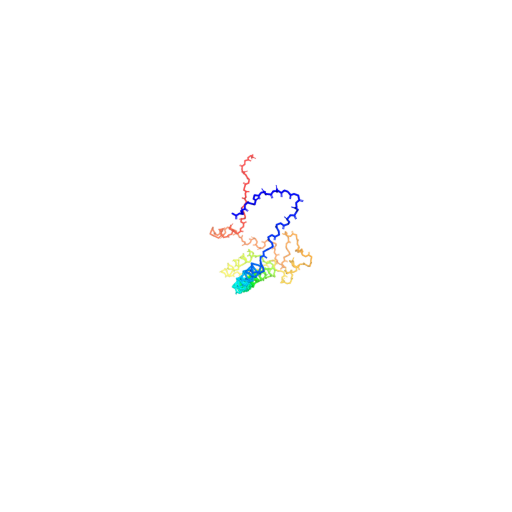 A O 1
ATOM 895 N N . HIS A 1 116 ? -16.980 10.206 30.837 1.00 77.38 116 HIS A N 1
ATOM 896 C CA . HIS A 1 116 ? -16.727 11.615 31.154 1.00 77.38 116 HIS A CA 1
ATOM 897 C C . HIS A 1 116 ? -17.829 12.215 32.044 1.00 77.38 116 HIS A C 1
ATOM 899 O O . HIS A 1 116 ? -17.542 12.755 33.109 1.00 77.38 116 HIS A O 1
ATOM 905 N N . TRP A 1 117 ? -19.100 12.010 31.685 1.00 75.00 117 TRP A N 1
ATOM 906 C CA . TRP A 1 117 ? -20.240 12.495 32.476 1.00 75.00 117 TRP A CA 1
ATOM 907 C C . TRP A 1 117 ? -20.298 11.872 33.877 1.00 75.00 117 TRP A C 1
ATOM 909 O O . TRP A 1 117 ? -20.658 12.530 34.857 1.00 75.00 117 TRP A O 1
ATOM 919 N N . ARG A 1 118 ? -19.951 10.586 33.998 1.00 75.56 118 ARG A N 1
ATOM 920 C CA . ARG A 1 118 ? -19.960 9.882 35.286 1.00 75.56 118 ARG A CA 1
ATOM 921 C C . ARG A 1 118 ? -18.794 10.277 36.179 1.00 75.56 118 ARG A C 1
ATOM 923 O O . ARG A 1 118 ? -18.999 10.356 37.388 1.00 75.56 118 ARG A O 1
ATOM 930 N N . SER A 1 119 ? -17.632 10.563 35.596 1.00 76.56 119 SER A N 1
ATOM 931 C CA . SER A 1 119 ? -16.494 11.148 36.304 1.00 76.56 119 SER A CA 1
ATOM 932 C C . SER A 1 119 ? -16.876 12.492 36.926 1.00 76.56 119 SER A C 1
ATOM 934 O O . SER A 1 119 ? -16.636 12.702 38.112 1.00 76.56 119 SER A O 1
ATOM 936 N N . ASP A 1 120 ? -17.557 13.356 36.170 1.00 76.81 120 ASP A N 1
ATOM 937 C CA . ASP A 1 120 ? -17.976 14.680 36.650 1.00 76.81 120 ASP A CA 1
ATOM 938 C C . ASP A 1 120 ? -19.078 14.606 37.722 1.00 76.81 120 ASP A C 1
ATOM 940 O O . ASP A 1 120 ? -19.125 15.426 38.637 1.00 76.81 120 ASP A O 1
ATOM 944 N N . THR A 1 121 ? -19.941 13.588 37.656 1.00 75.31 121 THR A N 1
ATOM 945 C CA . THR A 1 121 ? -21.047 13.385 38.614 1.00 75.31 121 THR A CA 1
ATOM 946 C C . THR A 1 121 ? -20.643 12.518 39.823 1.00 75.31 121 THR A C 1
ATOM 948 O O . THR A 1 121 ? -21.436 12.322 40.744 1.00 75.31 121 THR A O 1
ATOM 951 N N . GLY A 1 122 ? -19.426 11.957 39.841 1.00 73.69 122 GLY A N 1
ATOM 952 C CA . GLY A 1 122 ? -18.962 11.028 40.883 1.00 73.69 122 GLY A CA 1
ATOM 953 C C . GLY A 1 122 ? -19.680 9.669 40.889 1.00 73.69 122 GLY A C 1
ATOM 954 O O . GLY A 1 122 ? -19.718 8.979 41.911 1.00 73.69 122 GLY A O 1
ATOM 955 N N . ALA A 1 123 ? -20.289 9.280 39.767 1.00 75.38 123 ALA A N 1
ATOM 956 C CA . ALA A 1 123 ? -21.002 8.016 39.621 1.00 75.38 123 ALA A CA 1
ATOM 957 C C . ALA A 1 123 ? -20.041 6.842 39.345 1.00 75.38 123 ALA A C 1
ATOM 959 O O . ALA A 1 123 ? -18.889 7.023 38.958 1.00 75.38 123 ALA A O 1
ATOM 960 N N . LYS A 1 124 ? -20.521 5.603 39.528 1.00 75.44 124 LYS A N 1
ATOM 961 C CA . LYS A 1 124 ? -19.726 4.388 39.262 1.00 75.44 124 LYS A CA 1
ATOM 962 C C . LYS A 1 124 ? -19.288 4.315 37.785 1.00 75.44 124 LYS A C 1
ATOM 964 O O . LYS A 1 124 ? -20.130 4.606 36.939 1.00 75.44 124 LYS A O 1
ATOM 969 N N . PRO A 1 125 ? -18.060 3.856 37.467 1.00 70.38 125 PRO A N 1
ATOM 970 C CA . PRO A 1 125 ? -17.557 3.762 36.093 1.00 70.38 125 PRO A CA 1
ATOM 971 C C . PRO A 1 125 ? -18.490 2.992 35.158 1.00 70.38 125 PRO A C 1
ATOM 973 O O . PRO A 1 125 ? -19.151 2.034 35.575 1.00 70.38 125 PRO A O 1
ATOM 976 N N . PHE A 1 126 ? -18.546 3.402 33.890 1.00 73.31 126 PHE A N 1
ATOM 977 C CA . PHE A 1 126 ? -19.379 2.717 32.908 1.00 73.31 126 PHE A CA 1
ATOM 978 C C . PHE A 1 126 ? -18.812 1.334 32.578 1.00 73.31 126 PHE A C 1
ATOM 980 O O . PHE A 1 126 ? -17.646 1.201 32.213 1.00 73.31 126 PHE A O 1
ATOM 987 N N . VAL A 1 127 ? -19.645 0.298 32.674 1.00 75.69 127 VAL A N 1
ATOM 988 C CA . VAL A 1 127 ? -19.276 -1.065 32.278 1.00 75.69 127 VAL A CA 1
ATOM 989 C C . VAL A 1 127 ? -19.865 -1.338 30.902 1.00 75.69 127 VAL A C 1
ATOM 991 O O . VAL A 1 127 ? -21.078 -1.267 30.726 1.00 75.69 127 VAL A O 1
ATOM 994 N N . TYR A 1 128 ? -19.006 -1.641 29.928 1.00 77.75 128 TYR A N 1
ATOM 995 C CA . TYR A 1 128 ? -19.450 -1.946 28.572 1.00 77.75 128 TYR A CA 1
ATOM 996 C C . TYR A 1 128 ? -20.066 -3.359 28.507 1.00 77.75 128 TYR A C 1
ATOM 998 O O . TYR A 1 128 ? -19.399 -4.321 28.902 1.00 77.75 128 TYR A O 1
ATOM 1006 N N . PRO A 1 129 ? -21.318 -3.502 28.031 1.00 74.88 129 PRO A N 1
ATOM 1007 C CA . PRO A 1 129 ? -22.081 -4.747 28.142 1.00 74.88 129 PRO A CA 1
ATOM 1008 C C . PRO A 1 129 ? -21.688 -5.825 27.122 1.00 74.88 129 PRO A C 1
ATOM 1010 O O . PRO A 1 129 ? -21.899 -7.004 27.398 1.00 74.88 129 PRO A O 1
ATOM 1013 N N . TYR A 1 130 ? -21.095 -5.453 25.981 1.00 76.88 130 TYR A N 1
ATOM 1014 C CA . TYR A 1 130 ? -20.731 -6.393 24.907 1.00 76.88 130 TYR A CA 1
ATOM 1015 C C . TYR A 1 130 ? -19.275 -6.893 24.972 1.00 76.88 130 TYR A C 1
ATOM 1017 O O . TYR A 1 130 ? -18.834 -7.637 24.096 1.00 76.88 130 TYR A O 1
ATOM 1025 N N . ASP A 1 131 ? -18.511 -6.506 26.002 1.00 80.25 131 ASP A N 1
ATOM 1026 C CA . ASP A 1 131 ? -17.152 -7.022 26.211 1.00 80.25 131 ASP A CA 1
ATOM 1027 C C . ASP A 1 131 ? -17.193 -8.373 26.942 1.00 80.25 131 ASP A C 1
ATOM 1029 O O . ASP A 1 131 ? -17.476 -8.444 28.141 1.00 80.25 131 ASP A O 1
ATOM 1033 N N . LEU A 1 132 ? -16.879 -9.446 26.212 1.00 80.19 132 LEU A N 1
ATOM 1034 C CA . LEU A 1 132 ? -16.856 -10.834 26.697 1.00 80.19 132 LEU A CA 1
ATOM 1035 C C . LEU A 1 132 ? -15.428 -11.321 26.987 1.00 80.19 132 LEU A C 1
ATOM 1037 O O . LEU A 1 132 ? -15.198 -12.513 27.218 1.00 80.19 132 LEU A O 1
ATOM 1041 N N . GLY A 1 133 ? -14.460 -10.402 26.955 1.00 79.94 133 GLY A N 1
ATOM 1042 C CA . GLY A 1 133 ? -13.034 -10.669 27.058 1.00 79.94 133 GLY A CA 1
ATOM 1043 C C . GLY A 1 133 ? -12.355 -10.776 25.691 1.00 79.94 133 GLY A C 1
ATOM 1044 O O . GLY A 1 133 ? -12.895 -11.336 24.737 1.00 79.94 133 GLY A O 1
ATOM 1045 N N . ARG A 1 134 ? -11.112 -10.281 25.611 1.00 74.94 134 ARG A N 1
ATOM 1046 C CA . ARG A 1 134 ? -10.340 -10.135 24.359 1.00 74.94 134 ARG A CA 1
ATOM 1047 C C . ARG A 1 134 ? -10.341 -11.372 23.457 1.00 74.94 134 ARG A C 1
ATOM 1049 O O . ARG A 1 134 ? -10.442 -11.232 22.245 1.00 74.94 134 ARG A O 1
ATOM 1056 N N . THR A 1 135 ? -10.214 -12.570 24.022 1.00 75.75 135 THR A N 1
ATOM 1057 C CA . THR A 1 135 ? -10.175 -13.823 23.252 1.00 75.75 135 THR A CA 1
ATOM 1058 C C . THR A 1 135 ? -11.535 -14.189 22.664 1.00 75.75 135 THR A C 1
ATOM 1060 O O . THR A 1 135 ? -11.608 -14.568 21.499 1.00 75.75 135 THR A O 1
ATOM 1063 N N . ASN A 1 136 ? -12.610 -14.038 23.441 1.00 81.12 136 ASN A N 1
ATOM 1064 C CA . ASN A 1 136 ? -13.969 -14.351 23.000 1.00 81.12 136 ASN A CA 1
ATOM 1065 C C . ASN A 1 136 ? -14.460 -13.335 21.965 1.00 81.12 136 ASN A C 1
ATOM 1067 O O . ASN A 1 136 ? -15.055 -13.726 20.967 1.00 81.12 136 ASN A O 1
ATOM 1071 N N . ASN A 1 137 ? -14.122 -12.057 22.154 1.00 82.38 137 ASN A N 1
ATOM 1072 C CA . ASN A 1 137 ? -14.417 -10.987 21.202 1.00 82.38 137 ASN A CA 1
ATOM 1073 C C . ASN A 1 137 ? -13.746 -11.251 19.840 1.00 82.38 137 ASN A C 1
ATOM 1075 O O . ASN A 1 137 ? -14.373 -11.141 18.790 1.00 82.38 137 ASN A O 1
ATOM 1079 N N . VAL A 1 138 ? -12.479 -11.684 19.845 1.00 76.62 138 VAL A N 1
ATOM 1080 C CA . VAL A 1 138 ? -11.762 -12.037 18.608 1.00 76.62 138 VAL A CA 1
ATOM 1081 C C . VAL A 1 138 ? -12.380 -13.255 17.919 1.00 76.62 138 VAL A C 1
ATOM 1083 O O . VAL A 1 138 ? -12.537 -13.240 16.701 1.00 76.62 138 VAL A O 1
ATOM 1086 N N . LEU A 1 139 ? -12.775 -14.284 18.673 1.00 79.88 139 LEU A N 1
ATOM 1087 C CA . LEU A 1 139 ? -13.404 -15.493 18.125 1.00 79.88 139 LEU A CA 1
ATOM 1088 C C . LEU A 1 139 ? -14.770 -15.230 17.466 1.00 79.88 139 LEU A C 1
ATOM 1090 O O . LEU A 1 139 ? -15.158 -15.987 16.574 1.00 79.88 139 LEU A O 1
ATOM 1094 N N . GLN A 1 140 ? -15.476 -14.160 17.850 1.00 78.06 140 GLN A N 1
ATOM 1095 C CA . GLN A 1 140 ? -16.734 -13.771 17.202 1.00 78.06 140 GLN A CA 1
ATOM 1096 C C . GLN A 1 140 ? -16.544 -13.299 15.765 1.00 78.06 140 GLN A C 1
ATOM 1098 O O . GLN A 1 140 ? -17.418 -13.524 14.934 1.00 78.06 140 GLN A O 1
ATOM 1103 N N . VAL A 1 141 ? -15.412 -12.664 15.461 1.00 77.00 141 VAL A N 1
ATOM 1104 C CA . VAL A 1 141 ? -15.166 -12.057 14.145 1.00 77.00 141 VAL A CA 1
ATOM 1105 C C . VAL A 1 141 ? -14.201 -12.900 13.312 1.00 77.00 141 VAL A C 1
ATOM 1107 O O . VAL A 1 141 ? -14.416 -13.095 12.118 1.00 77.00 141 VAL A O 1
ATOM 1110 N N . LEU A 1 142 ? -13.143 -13.431 13.932 1.00 74.94 142 LEU A N 1
ATOM 1111 C CA . LEU A 1 142 ? -12.104 -14.227 13.277 1.00 74.94 142 LEU A CA 1
ATOM 1112 C C . LEU A 1 142 ? -12.366 -15.721 13.451 1.00 74.94 142 LEU A C 1
ATOM 1114 O O . LEU A 1 142 ? -11.656 -16.444 14.150 1.00 74.94 142 LEU A O 1
ATOM 1118 N N . THR A 1 143 ? -13.408 -16.187 12.776 1.00 78.06 143 THR A N 1
ATOM 1119 C CA . THR A 1 143 ? -13.755 -17.605 12.694 1.00 78.06 143 THR A CA 1
ATOM 1120 C C . THR A 1 143 ? -13.080 -18.224 11.468 1.00 78.06 143 THR A C 1
ATOM 1122 O O . THR A 1 143 ? -13.056 -17.625 10.395 1.00 78.06 143 THR A O 1
ATOM 1125 N N . TRP A 1 144 ? -12.555 -19.448 11.586 1.00 70.25 144 TRP A N 1
ATOM 1126 C CA . TRP A 1 144 ? -11.880 -20.157 10.479 1.00 70.25 144 TRP A CA 1
ATOM 1127 C C . TRP A 1 144 ? -12.763 -20.364 9.233 1.00 70.25 144 TRP A C 1
ATOM 1129 O O . TRP A 1 144 ? -12.252 -20.598 8.142 1.00 70.25 144 TRP A O 1
ATOM 1139 N N . SER A 1 145 ? -14.085 -20.257 9.383 1.00 75.12 145 SER A N 1
ATOM 1140 C CA . SER A 1 145 ? -15.076 -20.302 8.304 1.00 75.12 145 SER A CA 1
ATOM 1141 C C . SER A 1 145 ? -15.242 -18.978 7.540 1.00 75.12 145 SER A C 1
ATOM 1143 O O . SER A 1 145 ? -15.994 -18.941 6.567 1.00 75.12 145 SER A O 1
ATOM 1145 N N . GLY A 1 146 ? -14.601 -17.888 7.984 1.00 69.56 146 GLY A N 1
ATOM 1146 C CA . GLY A 1 146 ? -14.763 -16.545 7.416 1.00 69.56 146 GLY A CA 1
ATOM 1147 C C . GLY A 1 146 ? -16.140 -15.915 7.661 1.00 69.56 146 GLY A C 1
ATOM 1148 O O . GLY A 1 146 ? -16.479 -14.920 7.026 1.00 69.56 146 GLY A O 1
ATOM 1149 N N . ARG A 1 147 ? -16.954 -16.498 8.550 1.00 72.94 147 ARG A N 1
ATOM 1150 C CA . ARG A 1 147 ? -18.282 -15.998 8.921 1.00 72.94 147 ARG A CA 1
ATOM 1151 C C . ARG A 1 147 ? -18.292 -15.606 10.385 1.00 72.94 147 ARG A C 1
ATOM 1153 O O . ARG A 1 147 ? -18.038 -16.468 11.217 1.00 72.94 147 ARG A O 1
ATOM 1160 N N . ALA A 1 148 ? -18.643 -14.354 10.667 1.00 75.38 148 ALA A N 1
ATOM 1161 C CA . ALA A 1 148 ? -18.837 -13.886 12.031 1.00 75.38 148 ALA A CA 1
ATOM 1162 C C . ALA A 1 148 ? -19.916 -14.713 12.753 1.00 75.38 148 ALA A C 1
ATOM 1164 O O . ALA A 1 148 ? -20.893 -15.160 12.145 1.00 75.38 148 ALA A O 1
ATOM 1165 N N . VAL A 1 149 ? -19.715 -14.929 14.049 1.00 75.31 149 VAL A N 1
ATOM 1166 C CA . VAL A 1 149 ? -20.621 -15.679 14.918 1.00 75.31 149 VAL A CA 1
ATOM 1167 C C . VAL A 1 149 ? -21.750 -14.755 15.367 1.00 75.31 149 VAL A C 1
ATOM 1169 O O . VAL A 1 149 ? -21.505 -13.793 16.088 1.00 75.31 149 VAL A O 1
ATOM 1172 N N . GLY A 1 150 ? -22.981 -15.060 14.956 1.00 76.69 150 GLY A N 1
ATOM 1173 C CA . GLY A 1 150 ? -24.181 -14.308 15.331 1.00 76.69 150 GLY A CA 1
ATOM 1174 C C . GLY A 1 150 ? -25.160 -14.150 14.169 1.00 76.69 150 GLY A C 1
ATOM 1175 O O . GLY A 1 150 ? -24.840 -14.444 13.018 1.00 76.69 150 GLY A O 1
ATOM 1176 N N . ASP A 1 151 ? -26.366 -13.690 14.479 1.00 77.88 151 ASP A N 1
ATOM 1177 C CA . ASP A 1 151 ? -27.407 -13.315 13.513 1.00 77.88 151 ASP A CA 1
ATOM 1178 C C . ASP A 1 151 ? -27.339 -11.823 13.122 1.00 77.88 151 ASP A C 1
ATOM 1180 O O . ASP A 1 151 ? -28.055 -11.381 12.224 1.00 77.88 151 ASP A O 1
ATOM 1184 N N . GLY A 1 152 ? -26.460 -11.051 13.776 1.00 74.62 152 GLY A N 1
ATOM 1185 C CA . GLY A 1 152 ? -26.315 -9.604 13.606 1.00 74.62 152 GLY A CA 1
ATOM 1186 C C . GLY A 1 152 ? -27.397 -8.779 14.310 1.00 74.62 152 GLY A C 1
ATOM 1187 O O . GLY A 1 152 ? -27.371 -7.553 14.219 1.00 74.62 152 GLY A O 1
ATOM 1188 N N . ILE A 1 153 ? -28.332 -9.435 15.002 1.00 71.38 153 ILE A N 1
ATOM 1189 C CA . ILE A 1 153 ? -29.460 -8.810 15.702 1.00 71.38 153 ILE A CA 1
ATOM 1190 C C . ILE A 1 153 ? -29.278 -8.969 17.213 1.00 71.38 153 ILE A C 1
ATOM 1192 O O . ILE A 1 153 ? -29.521 -8.025 17.962 1.00 71.38 153 ILE A O 1
ATOM 1196 N N . HIS A 1 154 ? -28.825 -10.137 17.663 1.00 75.56 154 HIS A N 1
ATOM 1197 C CA . HIS A 1 154 ? -28.636 -10.474 19.065 1.00 75.56 154 HIS A CA 1
ATOM 1198 C C . HIS A 1 154 ? -27.163 -10.764 19.338 1.00 75.56 154 HIS A C 1
ATOM 1200 O O . HIS A 1 154 ? -26.539 -11.630 18.721 1.00 75.56 154 HIS A O 1
ATOM 1206 N N . TRP A 1 155 ? -26.609 -10.031 20.301 1.00 78.62 155 TRP A N 1
ATOM 1207 C CA . TRP A 1 155 ? -25.210 -10.142 20.692 1.00 78.62 155 TRP A CA 1
ATOM 1208 C C . TRP A 1 155 ? -25.107 -10.729 22.100 1.00 78.62 155 TRP A C 1
ATOM 1210 O O . TRP A 1 155 ? -25.882 -10.347 22.980 1.00 78.62 155 TRP A O 1
ATOM 1220 N N . PRO A 1 156 ? -24.168 -11.655 22.347 1.00 79.19 156 PRO A N 1
ATOM 1221 C CA . PRO A 1 156 ? -23.944 -12.183 23.685 1.00 79.19 156 PRO A CA 1
ATOM 1222 C C . PRO A 1 156 ? -23.519 -11.066 24.644 1.00 79.19 156 PRO A C 1
ATOM 1224 O O . PRO A 1 156 ? -22.650 -10.249 24.339 1.00 79.19 156 PRO A O 1
ATOM 1227 N N . LEU A 1 157 ? -24.151 -11.048 25.814 1.00 81.44 157 LEU A N 1
ATOM 1228 C CA . LEU A 1 157 ? -23.955 -10.034 26.845 1.00 81.44 157 LEU A CA 1
ATOM 1229 C C . LEU A 1 157 ? -23.033 -10.558 27.939 1.00 81.44 157 LEU A C 1
ATOM 1231 O O . LEU A 1 157 ? -23.018 -11.750 28.250 1.00 81.44 157 LEU A O 1
ATOM 1235 N N . ARG A 1 158 ? -22.293 -9.643 28.560 1.00 79.69 158 ARG A N 1
ATOM 1236 C CA . ARG A 1 158 ? -21.567 -9.920 29.796 1.00 79.69 158 ARG A CA 1
ATOM 1237 C C . ARG A 1 158 ? -22.543 -10.233 30.938 1.00 79.69 158 ARG A C 1
ATOM 1239 O O . ARG A 1 158 ? -23.593 -9.601 31.059 1.00 79.69 158 ARG A O 1
ATOM 1246 N N . ASP A 1 159 ? -22.155 -11.157 31.816 1.00 73.44 159 ASP A N 1
ATOM 1247 C CA . ASP A 1 159 ? -22.941 -11.529 32.996 1.00 73.44 159 ASP A CA 1
ATOM 1248 C C . ASP A 1 159 ? -23.301 -10.300 33.851 1.00 73.44 159 ASP A C 1
ATOM 1250 O O . ASP A 1 159 ? -22.426 -9.561 34.312 1.00 73.44 159 ASP A O 1
ATOM 1254 N N . GLY A 1 160 ? -24.603 -10.089 34.072 1.00 70.06 160 GLY A N 1
ATOM 1255 C CA . GLY A 1 160 ? -25.137 -8.963 34.847 1.00 70.06 160 GLY A CA 1
ATOM 1256 C C . GLY A 1 160 ? -25.465 -7.696 34.044 1.00 70.06 160 GLY A C 1
ATOM 1257 O O . GLY A 1 160 ? -25.879 -6.710 34.653 1.00 70.06 160 GLY A O 1
ATOM 1258 N N . CYS A 1 161 ? -25.323 -7.710 32.713 1.00 69.44 161 CYS A N 1
ATOM 1259 C CA . CYS A 1 161 ? -25.704 -6.608 31.822 1.00 69.44 161 CYS A CA 1
ATOM 1260 C C . CYS A 1 161 ? -26.976 -6.922 31.012 1.00 69.44 161 CYS A C 1
ATOM 1262 O O . CYS A 1 161 ? -27.222 -8.067 30.641 1.00 69.44 161 CYS A O 1
ATOM 1264 N N . GLY A 1 162 ? -27.786 -5.895 30.731 1.00 69.44 162 GLY A N 1
ATOM 1265 C CA . GLY A 1 162 ? -28.984 -6.000 29.886 1.00 69.44 162 GLY A CA 1
ATOM 1266 C C . GLY A 1 162 ? -28.737 -5.557 28.439 1.00 69.44 162 GLY A C 1
ATOM 1267 O O . GLY A 1 162 ? -27.892 -4.700 28.190 1.00 69.44 162 GLY A O 1
ATOM 1268 N N . GLU A 1 163 ? -29.523 -6.095 27.501 1.00 65.75 163 GLU A N 1
ATOM 1269 C CA . GLU A 1 163 ? -29.406 -5.870 26.044 1.00 65.75 163 GLU A CA 1
ATOM 1270 C C . GLU A 1 163 ? -29.493 -4.390 25.624 1.00 65.75 163 GLU A C 1
ATOM 1272 O O . GLU A 1 163 ? -28.874 -3.974 24.652 1.00 65.75 163 GLU A O 1
ATOM 1277 N N . TYR A 1 164 ? -30.193 -3.560 26.402 1.00 62.53 164 TYR A N 1
ATOM 1278 C CA . TYR A 1 164 ? -30.405 -2.139 26.101 1.00 62.53 164 TYR A CA 1
ATOM 1279 C C . TYR A 1 164 ? -29.676 -1.183 27.051 1.00 62.53 164 TYR A C 1
ATOM 1281 O O . TYR A 1 164 ? -29.958 0.013 27.053 1.00 62.53 164 TYR A O 1
ATOM 1289 N N . ASP A 1 165 ? -28.732 -1.655 27.871 1.00 63.19 165 ASP A N 1
ATOM 1290 C CA . ASP A 1 165 ? -28.075 -0.792 28.873 1.00 63.19 165 ASP A CA 1
ATOM 1291 C C . ASP A 1 165 ? -27.180 0.296 28.223 1.00 63.19 165 ASP A C 1
ATOM 1293 O O . ASP A 1 165 ? -26.851 1.305 28.850 1.00 63.19 165 ASP A O 1
ATOM 1297 N N . LEU A 1 166 ? -26.851 0.133 26.931 1.00 60.22 166 LEU A N 1
ATOM 1298 C CA . LEU A 1 166 ? -26.186 1.137 26.085 1.00 60.22 166 LEU A CA 1
ATOM 1299 C C . LEU A 1 166 ? -27.132 2.242 25.581 1.00 60.22 166 LEU A C 1
ATOM 1301 O O . LEU A 1 166 ? -26.722 3.397 25.506 1.00 60.22 166 LEU A O 1
ATOM 1305 N N . THR A 1 167 ? -28.388 1.919 25.258 1.00 56.81 167 THR A N 1
ATOM 1306 C CA . THR A 1 167 ? -29.378 2.858 24.691 1.00 56.81 167 THR A CA 1
ATOM 1307 C C . THR A 1 167 ? -30.269 3.504 25.747 1.00 56.81 167 THR A C 1
ATOM 1309 O O . THR A 1 167 ? -30.592 4.680 25.630 1.00 56.81 167 THR A O 1
ATOM 1312 N N . VAL A 1 168 ? -30.622 2.784 26.816 1.00 55.28 168 VAL A N 1
ATOM 1313 C CA . VAL A 1 168 ? -31.516 3.276 27.885 1.00 55.28 168 VAL A CA 1
ATOM 1314 C C . VAL A 1 168 ? -30.929 4.476 28.630 1.00 55.28 168 VAL A C 1
ATOM 1316 O O . VAL A 1 168 ? -31.668 5.274 29.201 1.00 55.28 168 VAL A O 1
ATOM 1319 N N . ARG A 1 169 ? -29.601 4.625 28.635 1.00 46.69 169 ARG A N 1
ATOM 1320 C CA . ARG A 1 169 ? -28.921 5.653 29.429 1.00 46.69 169 ARG A CA 1
ATOM 1321 C C . ARG A 1 169 ? -28.420 6.859 28.636 1.00 46.69 169 ARG A C 1
ATOM 1323 O O . ARG A 1 169 ? -27.909 7.792 29.248 1.00 46.69 169 ARG A O 1
ATOM 1330 N N . VAL A 1 170 ? -28.593 6.863 27.314 1.00 47.03 170 VAL A N 1
ATOM 1331 C CA . VAL A 1 170 ? -28.350 8.034 26.463 1.00 47.03 170 VAL A CA 1
ATOM 1332 C C . VAL A 1 170 ? -29.711 8.615 26.088 1.00 47.03 170 VAL A C 1
ATOM 1334 O O . VAL A 1 170 ? -30.269 8.298 25.041 1.00 47.03 170 VAL A O 1
ATOM 1337 N N . ASN A 1 171 ? -30.282 9.453 26.957 1.00 41.22 171 ASN A N 1
ATOM 1338 C CA . ASN A 1 171 ? -31.421 10.275 26.557 1.00 41.22 171 ASN A CA 1
ATOM 1339 C C . ASN A 1 171 ? -30.926 11.282 25.511 1.00 41.22 171 ASN A C 1
ATOM 1341 O O . ASN A 1 171 ? -30.167 12.199 25.814 1.00 41.22 171 ASN A O 1
ATOM 1345 N N . PHE A 1 172 ? -31.350 11.097 24.261 1.00 47.12 172 PHE A N 1
ATOM 1346 C CA . PHE A 1 172 ? -30.965 11.943 23.122 1.00 47.12 172 PHE A CA 1
ATOM 1347 C C . PHE A 1 172 ? -31.455 13.398 23.248 1.00 47.12 172 PHE A C 1
ATOM 1349 O O . PHE A 1 172 ? -31.053 14.262 22.473 1.00 47.12 172 PHE A O 1
ATOM 1356 N N . SER A 1 173 ? -32.303 13.669 24.241 1.00 49.91 173 SER A N 1
ATOM 1357 C CA . SER A 1 173 ? -32.801 14.988 24.636 1.00 49.91 173 SER A CA 1
ATOM 1358 C C . SER A 1 173 ? -31.693 15.967 25.047 1.00 49.91 173 SER A C 1
ATOM 1360 O O . SER A 1 173 ? -31.907 17.173 24.966 1.00 49.91 173 SER A O 1
ATOM 1362 N N . ASP A 1 174 ? -30.527 15.457 25.463 1.00 49.16 174 ASP A N 1
ATOM 1363 C CA . ASP A 1 174 ? -29.421 16.260 26.007 1.00 49.16 174 ASP A CA 1
ATOM 1364 C C . ASP A 1 174 ? -28.280 16.501 24.993 1.00 49.16 174 ASP A C 1
ATOM 1366 O O . ASP A 1 174 ? -27.266 17.123 25.320 1.00 49.16 174 ASP A O 1
ATOM 1370 N N . VAL A 1 175 ? -28.416 16.026 23.745 1.00 50.84 175 VAL A N 1
ATOM 1371 C CA . VAL A 1 175 ? -27.411 16.233 22.688 1.00 50.84 175 VAL A CA 1
ATOM 1372 C C . VAL A 1 175 ? -27.651 17.591 22.028 1.00 50.84 175 VAL A C 1
ATOM 1374 O O . VAL A 1 175 ? -28.615 17.792 21.292 1.00 50.84 175 VAL A O 1
ATOM 1377 N N . THR A 1 176 ? -26.771 18.552 22.308 1.00 54.19 176 THR A N 1
ATOM 1378 C CA . THR A 1 176 ? -26.862 19.913 21.763 1.00 54.19 176 THR A CA 1
ATOM 1379 C C . THR A 1 176 ? -26.693 19.924 20.237 1.00 54.19 176 THR A C 1
ATOM 1381 O O . THR A 1 176 ? -25.887 19.185 19.671 1.00 54.19 176 THR A O 1
ATOM 1384 N N . SER A 1 177 ? -27.445 20.796 19.551 1.00 52.56 177 SER A N 1
ATOM 1385 C CA . SER A 1 177 ? -27.586 20.849 18.081 1.00 52.56 177 SER A CA 1
A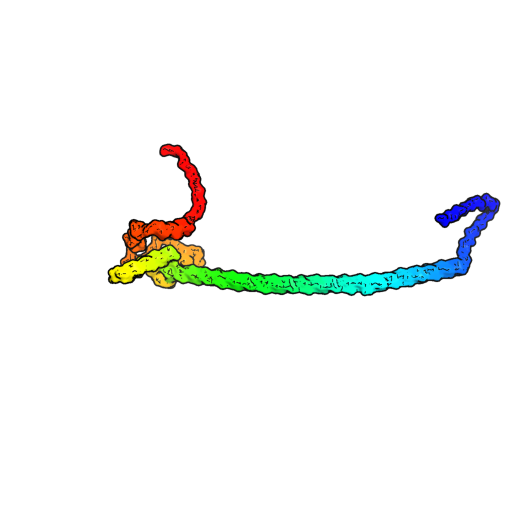TOM 1386 C C . SER A 1 177 ? -26.284 21.011 17.280 1.00 52.56 177 SER A C 1
ATOM 1388 O O . SER A 1 177 ? -26.297 20.836 16.064 1.00 52.56 177 SER A O 1
ATOM 1390 N N . VAL A 1 178 ? -25.167 21.338 17.935 1.00 52.56 178 VAL A N 1
ATOM 1391 C CA . VAL A 1 178 ? -23.839 21.466 17.315 1.00 52.56 178 VAL A CA 1
ATOM 1392 C C . VAL A 1 178 ? -23.130 20.118 17.129 1.00 52.56 178 VAL A C 1
ATOM 1394 O O . VAL A 1 178 ? -22.436 19.950 16.135 1.00 52.56 178 VAL A O 1
ATOM 1397 N N . GLU A 1 179 ? -23.369 19.123 17.993 1.00 53.06 179 GLU A N 1
ATOM 1398 C CA . GLU A 1 179 ? -22.801 17.767 17.839 1.00 53.06 179 GLU A CA 1
ATOM 1399 C C . GLU A 1 179 ? -23.593 16.903 16.838 1.00 53.06 179 GLU A C 1
ATOM 1401 O O . GLU A 1 179 ? -23.083 15.916 16.308 1.00 53.06 179 GLU A O 1
ATOM 1406 N N . MET A 1 180 ? -24.834 17.292 16.520 1.00 50.94 180 MET A N 1
ATOM 1407 C CA . MET A 1 180 ? -25.642 16.642 15.480 1.00 50.94 180 MET A CA 1
ATOM 1408 C C . MET A 1 180 ? -25.047 16.805 14.074 1.00 50.94 180 MET A C 1
ATOM 1410 O O . MET A 1 180 ? -25.256 15.932 13.234 1.00 50.94 180 MET A O 1
ATOM 1414 N N . LEU A 1 181 ? -24.293 17.880 13.807 1.00 47.88 181 LEU A N 1
ATOM 1415 C CA . LEU A 1 181 ? -23.646 18.094 12.507 1.00 47.88 181 LEU A CA 1
ATOM 1416 C C . LEU A 1 181 ? -22.509 17.094 12.253 1.00 47.88 181 LEU A C 1
ATOM 1418 O O . LEU A 1 181 ? -22.412 16.571 11.144 1.00 47.88 181 LEU A O 1
ATOM 1422 N N . ASP A 1 182 ? -21.726 16.752 13.278 1.00 45.25 182 ASP A N 1
ATOM 1423 C CA . ASP A 1 182 ? -20.633 15.778 13.154 1.00 45.25 182 ASP A CA 1
ATOM 1424 C C . ASP A 1 182 ? -21.154 14.343 12.976 1.00 45.25 182 ASP A C 1
ATOM 1426 O O . ASP A 1 182 ? -20.583 13.552 12.223 1.00 45.25 182 ASP A O 1
ATOM 1430 N N . ILE A 1 183 ? -22.293 14.015 13.594 1.00 47.81 183 ILE A N 1
ATOM 1431 C CA . ILE A 1 183 ? -22.951 12.709 13.436 1.00 47.81 183 ILE A CA 1
ATOM 1432 C C . ILE A 1 183 ? -23.643 12.596 12.063 1.00 47.81 183 ILE A C 1
ATOM 1434 O O . ILE A 1 183 ? -23.598 11.5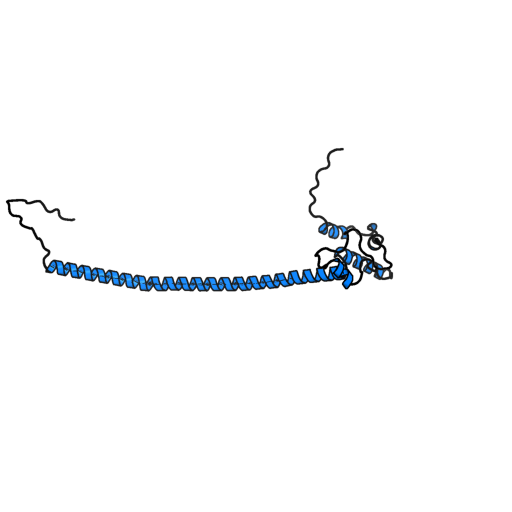41 11.425 1.00 47.81 183 ILE A O 1
ATOM 1438 N N . LEU A 1 184 ? -24.258 13.676 11.566 1.00 43.47 184 LEU A N 1
ATOM 1439 C CA . LEU A 1 184 ? -25.014 13.661 10.307 1.00 43.47 184 LEU A CA 1
ATOM 1440 C C . LEU A 1 184 ? -24.113 13.552 9.062 1.00 43.47 184 LEU A C 1
ATOM 1442 O O . LEU A 1 184 ? -24.536 12.974 8.058 1.00 43.47 184 LEU A O 1
ATOM 1446 N N . VAL A 1 185 ? -22.875 14.057 9.123 1.00 46.50 185 VAL A N 1
ATOM 1447 C CA . VAL A 1 185 ? -21.912 14.016 8.003 1.00 46.50 185 VAL A CA 1
ATOM 1448 C C . VAL A 1 185 ? -21.339 12.611 7.766 1.00 46.50 185 VAL A C 1
ATOM 1450 O O . VAL A 1 185 ? -20.983 12.287 6.635 1.00 46.50 185 VAL A O 1
ATOM 1453 N N . ILE A 1 186 ? -21.306 11.742 8.782 1.00 45.78 186 ILE A N 1
ATOM 1454 C CA . ILE A 1 186 ? -20.725 10.393 8.658 1.00 45.78 186 ILE A CA 1
ATOM 1455 C C . ILE A 1 186 ? -21.769 9.343 8.221 1.00 45.78 186 ILE A C 1
ATOM 1457 O O . ILE A 1 186 ? -21.404 8.342 7.607 1.00 45.78 186 ILE A O 1
ATOM 1461 N N . ILE A 1 187 ? -23.070 9.563 8.474 1.00 42.09 187 ILE A N 1
ATOM 1462 C CA . ILE A 1 187 ? -24.113 8.527 8.294 1.00 42.09 187 ILE A CA 1
ATOM 1463 C C . ILE A 1 187 ? -24.933 8.655 6.988 1.00 42.09 187 ILE A C 1
ATOM 1465 O O . ILE A 1 187 ? -25.590 7.690 6.600 1.00 42.09 187 ILE A O 1
ATOM 1469 N N . ARG A 1 188 ? -24.899 9.773 6.242 1.00 33.19 188 ARG A N 1
ATOM 1470 C CA . ARG A 1 188 ? -25.640 9.879 4.960 1.00 33.19 188 ARG A CA 1
ATOM 1471 C C . ARG A 1 188 ? -24.762 9.639 3.718 1.00 33.19 188 ARG A C 1
ATOM 1473 O O . ARG A 1 188 ? -24.144 10.588 3.240 1.00 33.19 188 ARG A O 1
ATOM 1480 N N . PRO A 1 189 ? -24.799 8.455 3.071 1.00 33.53 189 PRO A N 1
ATOM 1481 C CA . PRO A 1 189 ? -24.655 8.402 1.618 1.00 33.53 189 PRO A CA 1
ATOM 1482 C C . PRO A 1 189 ? -25.861 9.111 0.959 1.00 33.53 189 PRO A C 1
ATOM 1484 O O . PRO A 1 189 ? -26.927 9.212 1.578 1.00 33.53 189 PRO A O 1
ATOM 1487 N N . PRO A 1 190 ? -25.727 9.638 -0.274 1.00 36.19 190 PRO A N 1
ATOM 1488 C CA . PRO A 1 190 ? -26.775 10.421 -0.917 1.00 36.19 190 PRO A CA 1
ATOM 1489 C C . PRO A 1 190 ? -27.946 9.505 -1.282 1.00 36.19 190 PRO A C 1
ATOM 1491 O O . PRO A 1 190 ? -27.942 8.844 -2.318 1.00 36.19 190 PRO A O 1
ATOM 1494 N N . LEU A 1 191 ? -28.961 9.449 -0.424 1.00 39.09 191 LEU A N 1
ATOM 1495 C CA . LEU A 1 191 ? -30.230 8.838 -0.784 1.00 39.09 191 LEU A CA 1
ATOM 1496 C C . LEU A 1 191 ? -30.972 9.797 -1.716 1.00 39.09 191 LEU A C 1
ATOM 1498 O O . LEU A 1 191 ? -31.441 10.861 -1.313 1.00 39.09 191 LEU A O 1
ATOM 1502 N N . VAL A 1 192 ? -31.034 9.401 -2.986 1.00 43.09 192 VAL A N 1
ATOM 1503 C CA . VAL A 1 192 ? -32.026 9.860 -3.957 1.00 43.09 192 VAL A CA 1
ATOM 1504 C C . VAL A 1 192 ? -33.403 9.602 -3.344 1.00 43.09 192 VAL A C 1
ATOM 1506 O O . VAL A 1 192 ? -33.768 8.452 -3.118 1.00 43.09 192 VAL A O 1
ATOM 1509 N N . TYR A 1 193 ? -34.152 10.660 -3.043 1.00 33.16 193 TYR A N 1
ATOM 1510 C CA . TYR A 1 193 ? -35.553 10.547 -2.641 1.00 33.16 193 TYR A CA 1
ATOM 1511 C C . TYR A 1 193 ? -36.405 10.344 -3.905 1.00 33.16 193 TYR A C 1
ATOM 1513 O O . TYR A 1 193 ? -36.417 11.243 -4.751 1.00 33.16 193 TYR A O 1
ATOM 1521 N N . PRO A 1 194 ? -37.125 9.218 -4.078 1.00 37.44 194 PRO A N 1
ATOM 1522 C CA . PRO A 1 194 ? -38.251 9.195 -4.993 1.00 37.44 194 PRO A CA 1
ATOM 1523 C C . PRO A 1 194 ? -39.386 10.020 -4.376 1.00 37.44 194 PRO A C 1
ATOM 1525 O O . PRO A 1 194 ? -39.603 10.008 -3.164 1.00 37.44 194 PRO A O 1
ATOM 1528 N N . GLY A 1 195 ? -40.028 10.810 -5.231 1.00 36.69 195 GLY A N 1
ATOM 1529 C CA . GLY A 1 195 ? -40.919 11.895 -4.858 1.00 36.69 195 GLY A CA 1
ATOM 1530 C C . GLY A 1 195 ? -42.123 11.483 -4.020 1.00 36.69 195 GLY A C 1
ATOM 1531 O O . GLY A 1 195 ? -42.703 10.413 -4.176 1.00 36.69 195 GLY A O 1
ATOM 1532 N N . VAL A 1 196 ? -42.522 12.430 -3.177 1.00 45.06 196 VAL A N 1
ATOM 1533 C CA . VAL A 1 196 ? -43.901 12.608 -2.734 1.00 45.06 196 VAL A CA 1
ATOM 1534 C C . VAL A 1 196 ? -44.759 12.816 -3.981 1.00 45.06 196 VAL A C 1
ATOM 1536 O O . VAL A 1 196 ? -44.534 13.794 -4.688 1.00 45.06 196 VAL A O 1
ATOM 1539 N N . ASN A 1 197 ? -45.675 11.884 -4.252 1.00 40.12 197 ASN A N 1
ATOM 1540 C CA . ASN A 1 197 ? -47.013 12.104 -4.806 1.00 40.12 197 ASN A CA 1
ATOM 1541 C C . ASN A 1 197 ? -47.833 10.809 -4.651 1.00 40.12 197 ASN A C 1
ATOM 1543 O O . ASN A 1 197 ? -47.310 9.719 -4.872 1.00 40.12 197 ASN A O 1
ATOM 1547 N N . ASP A 1 198 ? -49.110 10.991 -4.308 1.00 39.47 198 ASP A N 1
ATOM 1548 C CA . ASP A 1 198 ? -50.225 10.030 -4.356 1.00 39.47 198 ASP A CA 1
ATOM 1549 C C . ASP A 1 198 ? -50.420 9.081 -3.153 1.00 39.47 198 ASP A C 1
ATOM 1551 O O . ASP A 1 198 ? -50.053 7.906 -3.191 1.00 39.47 198 ASP A O 1
ATOM 1555 N N . LEU A 1 199 ? -51.076 9.585 -2.093 1.00 35.19 199 LEU A N 1
ATOM 1556 C CA . LEU A 1 199 ? -52.498 9.330 -1.744 1.00 35.19 199 LEU A CA 1
ATOM 1557 C C . LEU A 1 199 ? -52.827 9.818 -0.322 1.00 35.19 199 LEU A C 1
ATOM 1559 O O . LEU A 1 199 ? -52.112 9.434 0.629 1.00 35.19 199 LEU A O 1
#

Sequence (199 aa):
MYRSGEEIIKDGDWEFTSAYPSAEDLKKLSLKVRDEKVKVQRLAAIVVTTKLPLALFHHSISYFTSTLIDLFLAMFALGLAIGVTIAVGILAIYQLLAIGKNQTGIESWIVAKADHWRSDTGAKPFVYPYDLGRTNNVLQVLTWSGRAVGDGIHWPLRDGCGEYDLTVRVNFSDVTSVEMLDILVIIRPPLVYPGVNDL

Radius of gyration: 48.45 Å; chains: 1; bounding box: 97×42×142 Å

Secondary structure (DSSP, 8-state):
----------SS-------PPPHHHHHHHHHHHHHHHHHHHHHHHHHHHHHHHHHHHHHHHHHHHHHHHHHHHHHHHHHHHHHHHHHHHHHHHHHHHHHHTT--HHHHHHHHHHHHHHHHHTPPPPPPTT---HHHHHHHH--TTS--SS-SS--PPPTT--TTTTTTT--GGG--TTHHHHHHHHH-----PPP----

InterPro domains:
  IPR039859 Palmitoyltransferase PFA4/ZDHHC16/ZDHHC20/ERF2-like [PTHR12246] (64-167)

pLDDT: mean 73.53, std 18.75, range [30.31, 97.94]

Organism: NCBI:txid27848

Foldseek 3Di:
DPDDDDDDDDDDDPPPPCPPPPPVVVVVVVVVVVVVVVVVVVVVVVCCVPVVVVVVVVVVVVVVVVVVVVVVVVVVVVVVVVVVCVVVVVVVVVVLVCLLQVHDPVRVVLQVVVQVVCVVVVHDRDDDFQGPGRVVSNCQCDPPVNDGPDPVPDGDTDPPDDPCPSPVPDPVVPDDPVVVVVVVVVPDDDDDDDDDDDD